Protein AF-A0A5J6Q6V0-F1 (afdb_monomer)

Solvent-accessible surface area (backbone atoms only — not comparable to full-atom values): 18599 Å² total; per-residue (Å²): 134,79,74,76,70,74,80,54,55,76,82,61,46,44,57,41,53,55,49,51,46,31,46,40,46,62,37,46,60,34,97,82,54,63,38,41,46,78,28,15,33,45,53,48,23,51,46,13,12,52,43,11,26,55,52,42,69,77,46,90,60,100,54,100,48,51,60,46,50,24,52,45,31,21,52,43,23,45,37,44,62,66,13,41,61,75,68,47,48,46,45,24,37,65,86,78,62,54,63,70,84,72,87,60,42,53,45,65,73,45,61,53,92,83,56,89,51,66,48,77,46,75,61,84,89,75,74,64,59,71,67,37,20,62,37,11,43,60,50,45,60,73,57,50,49,71,70,57,48,60,52,31,51,92,52,39,70,61,45,51,45,38,29,51,48,78,74,56,93,80,66,52,79,63,35,52,44,40,54,53,16,44,51,50,39,50,55,49,46,46,52,50,49,40,53,54,23,49,74,68,76,36,73,62,61,64,35,58,59,52,52,52,51,54,43,55,33,38,79,66,67,64,42,46,66,69,48,94,88,36,36,38,37,45,27,74,84,70,42,38,31,37,26,45,60,58,46,12,48,35,23,71,74,59,68,36,64,76,94,52,15,77,77,40,47,40,37,68,59,53,51,48,40,26,50,80,66,66,32,44,48,62,39,72,42,97,88,67,50,73,36,68,57,44,50,35,36,35,52,36,77,56,101,88,42,83,44,78,44,78,46,66,26,32,33,39,20,79,76,55,36,55,72,60,44,67,78,64,73,83,59,32,55,68,47,77,61,131

Mean predicted aligned error: 13.91 Å

Structure (mmCIF, N/CA/C/O backbone):
data_AF-A0A5J6Q6V0-F1
#
_entry.id   AF-A0A5J6Q6V0-F1
#
loop_
_atom_site.group_PDB
_atom_site.id
_atom_site.type_symbol
_atom_site.label_atom_id
_atom_site.label_alt_id
_atom_site.label_comp_id
_atom_site.label_asym_id
_atom_site.label_entity_id
_atom_site.label_seq_id
_atom_site.pdbx_PDB_ins_code
_atom_site.Cartn_x
_atom_site.Cartn_y
_atom_site.Cartn_z
_atom_site.occupancy
_atom_site.B_iso_or_equiv
_atom_site.auth_seq_id
_atom_site.auth_comp_id
_atom_site.auth_asym_id
_atom_site.auth_atom_id
_atom_site.pdbx_PDB_model_num
ATOM 1 N N . MET A 1 1 ? -30.823 4.882 20.454 1.00 55.09 1 MET A N 1
ATOM 2 C CA . MET A 1 1 ? -30.144 3.620 20.809 1.00 55.09 1 MET A CA 1
ATOM 3 C C . MET A 1 1 ? -29.643 3.022 19.506 1.00 55.09 1 MET A C 1
ATOM 5 O O . MET A 1 1 ? -30.450 2.884 18.595 1.00 55.09 1 MET A O 1
ATOM 9 N N . TYR A 1 2 ? -28.334 2.820 19.349 1.00 60.12 2 TYR A N 1
ATOM 10 C CA . TYR A 1 2 ? -27.783 2.256 18.109 1.00 60.12 2 TYR A CA 1
ATOM 11 C C . TYR A 1 2 ? -27.959 0.732 18.110 1.00 60.12 2 TYR A C 1
ATOM 13 O O . TYR A 1 2 ? -27.966 0.146 19.195 1.00 60.12 2 TYR A O 1
ATOM 21 N N . PRO A 1 3 ? -28.118 0.081 16.944 1.00 62.69 3 PRO A N 1
ATOM 22 C CA . PRO A 1 3 ? -28.254 -1.369 16.900 1.00 62.69 3 PRO A CA 1
ATOM 23 C C . PRO A 1 3 ? -26.978 -2.006 17.458 1.00 62.69 3 PRO A C 1
ATOM 25 O O . PRO A 1 3 ? -25.886 -1.674 17.003 1.00 62.69 3 PRO A O 1
ATOM 28 N N . GLN A 1 4 ? -27.109 -2.885 18.453 1.00 66.38 4 GLN A N 1
ATOM 29 C CA . GLN A 1 4 ? -25.971 -3.610 19.041 1.00 66.38 4 GLN A CA 1
ATOM 30 C C . GLN A 1 4 ? -25.728 -4.973 18.383 1.00 66.38 4 GLN A C 1
ATOM 32 O O . GLN A 1 4 ? -24.676 -5.577 18.570 1.00 66.38 4 GLN A O 1
ATOM 37 N N . GLN A 1 5 ? -26.686 -5.458 17.592 1.00 79.56 5 GLN A N 1
ATOM 38 C CA . GLN A 1 5 ? -26.537 -6.704 16.856 1.00 79.56 5 GLN A CA 1
ATOM 39 C C . GLN A 1 5 ? -25.619 -6.496 15.649 1.00 79.56 5 GLN A C 1
ATOM 41 O O . GLN A 1 5 ? -25.727 -5.492 14.942 1.00 79.56 5 GLN A O 1
ATOM 46 N N . ALA A 1 6 ? -24.709 -7.446 15.428 1.00 82.06 6 ALA A N 1
ATOM 47 C CA . ALA A 1 6 ? -23.832 -7.431 14.267 1.00 82.06 6 ALA A CA 1
ATOM 48 C C . ALA A 1 6 ? -24.654 -7.460 12.964 1.00 82.06 6 ALA A C 1
ATOM 50 O O . ALA A 1 6 ? -25.700 -8.114 12.928 1.00 82.06 6 ALA A O 1
ATOM 51 N N . PRO A 1 7 ? -24.187 -6.776 11.904 1.00 89.62 7 PRO A N 1
ATOM 52 C CA . PRO A 1 7 ? -24.848 -6.811 10.610 1.00 89.62 7 PRO A CA 1
ATOM 53 C C . PRO A 1 7 ? -24.869 -8.234 10.050 1.00 89.62 7 PRO A C 1
ATOM 55 O O . PRO A 1 7 ? -23.919 -9.001 10.235 1.00 89.62 7 PRO A O 1
ATOM 58 N N . ASP A 1 8 ? -25.942 -8.564 9.338 1.00 93.50 8 ASP A N 1
ATOM 59 C CA . ASP A 1 8 ? -26.080 -9.859 8.684 1.00 93.50 8 ASP A CA 1
ATOM 60 C C . ASP A 1 8 ? -25.034 -10.005 7.570 1.00 93.50 8 ASP A C 1
ATOM 62 O O . ASP A 1 8 ? -24.863 -9.125 6.716 1.00 93.50 8 ASP A O 1
ATOM 66 N N . PHE A 1 9 ? -24.298 -11.116 7.588 1.00 92.38 9 PHE A N 1
ATOM 67 C CA . PHE A 1 9 ? -23.189 -11.306 6.665 1.00 92.38 9 PHE A CA 1
ATOM 68 C C . PHE A 1 9 ? -23.664 -11.411 5.213 1.00 92.38 9 PHE A C 1
ATOM 70 O O . PHE A 1 9 ? -23.118 -10.724 4.351 1.00 92.38 9 PHE A O 1
ATOM 77 N N . ASP A 1 10 ? -24.688 -12.215 4.934 1.00 94.44 10 ASP A N 1
ATOM 78 C CA . ASP A 1 10 ? -25.137 -12.483 3.567 1.00 94.44 10 ASP A CA 1
ATOM 79 C C . ASP A 1 10 ? -25.917 -11.308 2.974 1.00 94.44 10 ASP A C 1
ATOM 81 O O . ASP A 1 10 ? -25.784 -11.004 1.785 1.00 94.44 10 ASP A O 1
ATOM 85 N N . GLN A 1 11 ? -26.701 -10.614 3.798 1.00 93.00 11 GLN A N 1
ATOM 86 C CA . GLN A 1 11 ? -27.545 -9.508 3.359 1.00 93.00 11 GLN A CA 1
ATOM 87 C C . GLN A 1 11 ? -26.808 -8.168 3.323 1.00 93.00 11 GLN A C 1
ATOM 89 O O . GLN A 1 11 ? -27.122 -7.341 2.470 1.00 93.00 11 GLN A O 1
ATOM 94 N N . GLN A 1 12 ? -25.838 -7.929 4.215 1.00 93.00 12 GLN A N 1
ATOM 95 C CA . GLN A 1 12 ? -25.218 -6.604 4.361 1.00 93.00 12 GLN A CA 1
ATOM 96 C C . GLN A 1 12 ? -23.722 -6.581 4.027 1.00 93.00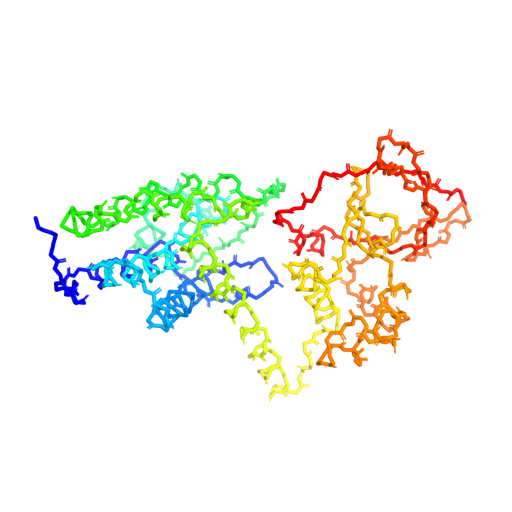 12 GLN A C 1
ATOM 98 O O . GLN A 1 12 ? -23.247 -5.597 3.462 1.00 93.00 12 GLN A O 1
ATOM 103 N N . ILE A 1 13 ? -22.964 -7.644 4.320 1.00 95.00 13 ILE A N 1
ATOM 104 C CA . ILE A 1 13 ? -21.504 -7.666 4.099 1.00 95.00 13 ILE A CA 1
ATOM 105 C C . ILE A 1 13 ? -21.132 -8.270 2.738 1.00 95.00 13 ILE A C 1
ATOM 107 O O . ILE A 1 13 ? -20.318 -7.707 2.004 1.00 95.00 13 ILE A O 1
ATOM 111 N N . MET A 1 14 ? -21.742 -9.387 2.352 1.00 95.88 14 MET A N 1
ATOM 112 C CA . MET A 1 14 ? -21.469 -10.074 1.090 1.00 95.88 14 MET A CA 1
ATOM 113 C C . MET A 1 14 ? -21.707 -9.191 -0.152 1.00 95.88 14 MET A C 1
ATOM 115 O O . MET A 1 14 ? -20.882 -9.241 -1.070 1.00 95.88 14 MET A O 1
ATOM 119 N N . PRO A 1 15 ? -22.747 -8.331 -0.224 1.00 95.81 15 PRO A N 1
ATOM 120 C CA . PRO A 1 15 ? -22.912 -7.410 -1.352 1.00 95.81 15 PRO A CA 1
ATOM 121 C C . PRO A 1 15 ? -21.755 -6.410 -1.496 1.00 95.81 15 PRO A C 1
ATOM 123 O O . PRO A 1 15 ? -21.351 -6.085 -2.616 1.00 95.81 15 PRO A O 1
ATOM 126 N N . ILE A 1 16 ? -21.171 -5.970 -0.376 1.00 95.94 16 ILE A N 1
ATOM 127 C CA . ILE A 1 16 ? -19.998 -5.085 -0.362 1.00 95.94 16 ILE A CA 1
ATOM 128 C C . ILE A 1 16 ? -18.795 -5.825 -0.941 1.00 95.94 16 ILE A C 1
ATOM 130 O O . ILE A 1 16 ? -18.151 -5.314 -1.854 1.00 95.94 16 ILE A O 1
ATOM 134 N N . ILE A 1 17 ? -18.532 -7.054 -0.481 1.00 95.88 17 ILE A N 1
ATOM 135 C CA . ILE A 1 17 ? -17.431 -7.886 -0.992 1.00 95.88 17 ILE A CA 1
ATOM 136 C C . ILE A 1 17 ? -17.585 -8.116 -2.500 1.00 95.88 17 ILE A C 1
ATOM 138 O O . ILE A 1 17 ? -16.640 -7.889 -3.252 1.00 95.88 17 ILE A O 1
ATOM 142 N N . LYS A 1 18 ? -18.783 -8.487 -2.972 1.00 95.56 18 LYS A N 1
ATOM 143 C CA . LYS A 1 18 ? -19.063 -8.657 -4.410 1.00 95.56 18 LYS A CA 1
ATOM 144 C C . LYS A 1 18 ? -18.787 -7.381 -5.203 1.00 95.56 18 LYS A C 1
ATOM 146 O O . LYS A 1 18 ? -18.233 -7.442 -6.298 1.00 95.56 18 LYS A O 1
ATOM 151 N N . THR A 1 19 ? -19.132 -6.223 -4.650 1.00 93.81 19 THR A N 1
ATOM 152 C CA . THR A 1 19 ? -18.860 -4.931 -5.289 1.00 93.81 19 THR A CA 1
ATOM 153 C C . THR A 1 19 ? -17.359 -4.645 -5.345 1.00 93.81 19 THR A C 1
ATOM 155 O O . THR A 1 19 ? -16.843 -4.292 -6.402 1.00 93.81 19 THR A O 1
ATOM 158 N N . VAL A 1 20 ? -16.621 -4.898 -4.261 1.00 93.81 20 VAL A N 1
ATOM 159 C CA . VAL A 1 20 ? -15.153 -4.781 -4.226 1.00 93.81 20 VAL A CA 1
ATOM 160 C C . VAL A 1 20 ? -14.495 -5.678 -5.277 1.00 93.81 20 VAL A C 1
ATOM 162 O O . VAL A 1 20 ? -13.651 -5.202 -6.038 1.00 93.81 20 VAL A O 1
ATOM 165 N N . VAL A 1 21 ? -14.935 -6.935 -5.401 1.00 94.81 21 VAL A N 1
ATOM 166 C CA . VAL A 1 21 ? -14.469 -7.868 -6.443 1.00 94.81 21 VAL A CA 1
ATOM 167 C C . VAL A 1 21 ? -14.704 -7.297 -7.841 1.00 94.81 21 VAL A C 1
ATOM 169 O O . VAL A 1 21 ? -13.810 -7.358 -8.683 1.00 94.81 21 VAL A O 1
ATOM 172 N N . ARG A 1 22 ? -15.867 -6.683 -8.092 1.00 93.88 22 ARG A N 1
ATOM 173 C CA . ARG A 1 22 ? -16.187 -6.084 -9.397 1.00 93.88 22 ARG A CA 1
ATOM 174 C C . ARG A 1 22 ? -15.264 -4.924 -9.772 1.00 93.88 22 ARG A C 1
ATOM 176 O O . ARG A 1 22 ? -14.976 -4.744 -10.958 1.00 93.88 22 ARG A O 1
ATOM 183 N N . HIS A 1 23 ? -14.809 -4.152 -8.785 1.00 92.38 23 HIS A N 1
ATOM 184 C CA . HIS A 1 23 ? -13.881 -3.033 -8.973 1.00 92.38 23 HIS A CA 1
ATOM 185 C C . HIS A 1 23 ? -12.420 -3.482 -9.104 1.00 92.38 23 HIS A C 1
ATOM 187 O O . HIS A 1 23 ? -11.700 -2.975 -9.962 1.00 92.38 23 HIS A O 1
ATOM 193 N N . MET A 1 24 ? -11.974 -4.406 -8.247 1.00 91.62 24 MET A N 1
ATOM 194 C CA . MET A 1 24 ? -10.573 -4.834 -8.168 1.00 91.62 24 MET A CA 1
ATOM 195 C C . MET A 1 24 ? -10.228 -5.932 -9.180 1.00 91.62 24 MET A C 1
ATOM 197 O O . MET A 1 24 ? -9.094 -5.978 -9.648 1.00 91.62 24 MET A O 1
ATOM 201 N N . HIS A 1 25 ? -11.188 -6.786 -9.547 1.00 91.50 25 HIS A N 1
ATOM 202 C CA . HIS A 1 25 ? -11.025 -7.882 -10.504 1.00 91.50 25 HIS A CA 1
ATOM 203 C C . HIS A 1 25 ? -9.726 -8.687 -10.253 1.00 91.50 25 HIS A C 1
ATOM 205 O O . HIS A 1 25 ? -9.374 -8.980 -9.110 1.00 91.50 25 HIS A O 1
ATOM 211 N N . LEU A 1 26 ? -8.987 -9.032 -11.309 1.00 89.12 26 LEU A N 1
ATOM 212 C CA . LEU A 1 26 ? -7.688 -9.707 -11.244 1.00 89.12 26 LEU A CA 1
ATOM 213 C C . LEU A 1 26 ? -6.509 -8.722 -11.127 1.00 89.12 26 LEU A C 1
ATOM 215 O O . LEU A 1 26 ? -5.380 -9.089 -11.451 1.00 89.12 26 LEU A O 1
ATOM 219 N N . LEU A 1 27 ? -6.734 -7.468 -10.718 1.00 87.19 27 LEU A N 1
ATOM 220 C CA . LEU A 1 27 ? -5.676 -6.459 -10.698 1.00 87.19 27 LEU A CA 1
ATOM 221 C C . LEU A 1 27 ? -4.617 -6.742 -9.614 1.00 87.19 27 LEU A C 1
ATOM 223 O O . LEU A 1 27 ? -4.956 -7.169 -8.505 1.00 87.19 27 LEU A O 1
ATOM 227 N N . PRO A 1 28 ? -3.338 -6.454 -9.905 1.00 80.19 28 PRO A N 1
ATOM 228 C CA . PRO A 1 28 ? -2.282 -6.436 -8.901 1.00 80.19 28 PRO A CA 1
ATOM 229 C C . PRO A 1 28 ? -2.423 -5.222 -7.972 1.00 80.19 28 PRO A C 1
ATOM 231 O O . PRO A 1 28 ? -2.855 -4.145 -8.394 1.00 80.19 28 PRO A O 1
ATOM 234 N N . ALA A 1 29 ? -2.014 -5.369 -6.713 1.00 70.38 29 ALA A N 1
ATOM 235 C CA . ALA A 1 29 ? -1.960 -4.262 -5.759 1.00 70.38 29 ALA A CA 1
ATOM 236 C C . ALA A 1 29 ? -0.786 -3.319 -6.054 1.00 70.38 29 ALA A C 1
ATOM 238 O O . ALA A 1 29 ? -0.904 -2.100 -5.915 1.00 70.38 29 ALA A O 1
ATOM 239 N N . THR A 1 30 ? 0.348 -3.878 -6.493 1.00 63.75 30 THR A N 1
ATOM 240 C CA . THR A 1 30 ? 1.597 -3.142 -6.727 1.00 63.75 30 THR A CA 1
ATOM 241 C C . THR A 1 30 ? 2.250 -3.510 -8.064 1.00 63.75 30 THR A C 1
ATOM 243 O O . THR A 1 30 ? 1.950 -4.536 -8.663 1.00 63.75 30 THR A O 1
ATOM 246 N N . GLU A 1 31 ? 3.144 -2.645 -8.556 1.00 50.94 31 GLU A N 1
ATOM 247 C CA . GLU A 1 31 ? 3.777 -2.778 -9.883 1.00 50.94 31 GLU A CA 1
ATOM 248 C C . GLU A 1 31 ? 4.737 -3.954 -10.009 1.00 50.94 31 GLU A C 1
ATOM 250 O O . GLU A 1 31 ? 4.907 -4.510 -11.089 1.00 50.94 31 GLU A O 1
ATOM 255 N N . SER A 1 32 ? 5.405 -4.292 -8.914 1.00 46.44 32 SER A N 1
ATOM 256 C CA . SER A 1 32 ? 6.520 -5.239 -8.915 1.00 46.44 32 SER A CA 1
ATOM 257 C C . SER A 1 32 ? 6.871 -5.742 -7.511 1.00 46.44 32 SER A C 1
ATOM 259 O O . SER A 1 32 ? 7.984 -6.217 -7.293 1.00 46.44 32 SER A O 1
ATOM 261 N N . HIS A 1 33 ? 5.958 -5.586 -6.546 1.00 53.31 33 HIS A N 1
ATOM 262 C CA . HIS A 1 33 ? 6.200 -5.880 -5.132 1.00 53.31 33 HIS A CA 1
ATOM 263 C C . HIS A 1 33 ? 5.204 -6.920 -4.598 1.00 53.31 33 HIS A C 1
ATOM 265 O O . HIS A 1 33 ? 4.722 -7.771 -5.341 1.00 53.31 33 HIS A O 1
ATOM 271 N N . HIS A 1 34 ? 4.934 -6.889 -3.291 1.00 47.88 34 HIS A N 1
ATOM 272 C CA . HIS A 1 34 ? 3.919 -7.717 -2.654 1.00 47.88 34 HIS A CA 1
ATOM 273 C C . HIS A 1 34 ? 2.573 -7.511 -3.347 1.00 47.88 34 HIS A C 1
ATOM 275 O O . HIS A 1 34 ? 2.217 -6.386 -3.716 1.00 47.88 34 HIS A O 1
ATOM 281 N N . HIS A 1 35 ? 1.840 -8.600 -3.548 1.00 52.59 35 HIS A N 1
ATOM 282 C CA . HIS A 1 35 ? 0.573 -8.567 -4.262 1.00 52.59 35 HIS A CA 1
ATOM 283 C C . HIS A 1 35 ? 0.666 -8.072 -5.720 1.00 52.59 35 HIS A C 1
ATOM 285 O O . HIS A 1 35 ? -0.281 -7.479 -6.238 1.00 52.59 35 HIS A O 1
ATOM 291 N N . ALA A 1 36 ? 1.803 -8.278 -6.394 1.00 57.28 36 ALA A N 1
ATOM 292 C CA . ALA A 1 36 ? 1.954 -7.997 -7.828 1.00 57.28 36 ALA A CA 1
ATOM 293 C C . ALA A 1 36 ? 1.377 -9.108 -8.727 1.00 57.28 36 ALA A C 1
ATOM 295 O O . ALA A 1 36 ? 1.334 -8.961 -9.949 1.00 57.28 36 ALA A O 1
ATOM 296 N N . GLU A 1 37 ? 0.935 -10.220 -8.139 1.00 65.31 37 GLU A N 1
ATOM 297 C CA . GLU A 1 37 ? 0.237 -11.300 -8.824 1.00 65.31 37 GLU A CA 1
ATOM 298 C C . GLU A 1 37 ? -1.183 -10.913 -9.275 1.00 65.31 37 GLU A C 1
ATOM 300 O O . GLU A 1 37 ? -1.776 -9.926 -8.827 1.00 65.31 37 GLU A O 1
ATOM 305 N N . CYS A 1 38 ? -1.756 -11.731 -10.165 1.00 75.88 38 CYS A N 1
ATOM 306 C CA . CYS A 1 38 ? -3.180 -11.651 -10.492 1.00 75.88 38 CYS A CA 1
ATOM 307 C C . CYS A 1 38 ? -4.013 -11.767 -9.210 1.00 75.88 38 CYS A C 1
ATOM 309 O O . CYS A 1 38 ? -3.726 -12.608 -8.364 1.00 75.88 38 CYS A O 1
ATOM 311 N N . MET A 1 39 ? -5.052 -10.938 -9.083 1.00 83.50 39 MET A N 1
ATOM 312 C CA . MET A 1 39 ? -5.882 -10.813 -7.870 1.00 83.50 39 MET A CA 1
ATOM 313 C C . MET A 1 39 ? -5.139 -10.309 -6.626 1.00 83.50 39 MET A C 1
ATOM 315 O O . MET A 1 39 ? -5.713 -10.329 -5.535 1.00 83.50 39 MET A O 1
ATOM 319 N N . GLY A 1 40 ? -3.898 -9.832 -6.750 1.00 82.44 40 GLY A N 1
ATOM 320 C CA . GLY A 1 40 ? -3.123 -9.362 -5.607 1.00 82.44 40 GLY A CA 1
ATOM 321 C C . GLY A 1 40 ? -3.831 -8.245 -4.834 1.00 82.44 40 GLY A C 1
ATOM 322 O O . GLY A 1 40 ? -3.863 -8.281 -3.607 1.00 82.44 40 GLY A O 1
ATOM 323 N N . LEU A 1 41 ? -4.484 -7.300 -5.523 1.00 87.00 41 LEU A N 1
ATOM 324 C CA . LEU A 1 41 ? -5.218 -6.204 -4.875 1.00 87.00 41 LEU A CA 1
ATOM 325 C C . LEU A 1 41 ? -6.396 -6.706 -4.031 1.00 87.00 41 LEU A C 1
ATOM 327 O O . LEU A 1 41 ? -6.564 -6.285 -2.887 1.00 87.00 41 LEU A O 1
ATOM 331 N N . LEU A 1 42 ? -7.182 -7.634 -4.580 1.00 90.69 42 LEU A N 1
ATOM 332 C CA . LEU A 1 42 ? -8.310 -8.240 -3.875 1.00 90.69 42 LEU A CA 1
ATOM 333 C C . LEU A 1 42 ? -7.834 -9.087 -2.687 1.00 90.69 42 LEU A C 1
ATOM 335 O O . LEU A 1 42 ? -8.395 -8.996 -1.598 1.00 90.69 42 LEU A O 1
ATOM 339 N N . THR A 1 43 ? -6.783 -9.882 -2.892 1.00 88.12 43 THR A N 1
ATOM 340 C CA . THR A 1 43 ? -6.186 -10.731 -1.851 1.00 88.12 43 THR A CA 1
ATOM 341 C C . THR A 1 43 ? -5.682 -9.885 -0.689 1.00 88.12 43 THR A C 1
ATOM 343 O O . THR A 1 43 ? -5.983 -10.184 0.465 1.00 88.12 43 THR A O 1
ATOM 346 N N . HIS A 1 44 ? -4.975 -8.796 -0.995 1.00 87.69 44 HIS A N 1
ATOM 347 C CA . HIS A 1 44 ? -4.501 -7.845 -0.001 1.00 87.69 44 HIS A CA 1
ATOM 348 C C . HIS A 1 44 ? -5.657 -7.240 0.799 1.00 87.69 44 HIS A C 1
ATOM 350 O O . HIS A 1 44 ? -5.685 -7.340 2.020 1.00 87.69 44 HIS A O 1
ATOM 356 N N . SER A 1 45 ? -6.646 -6.670 0.108 1.00 92.00 45 SER A N 1
ATOM 357 C CA . SER A 1 45 ? -7.819 -6.034 0.717 1.00 92.00 45 SER A CA 1
ATOM 358 C C . SER A 1 45 ? -8.569 -6.977 1.675 1.00 92.00 45 SER A C 1
ATOM 360 O O . SER A 1 45 ? -8.887 -6.598 2.806 1.00 92.00 45 SER A O 1
ATOM 362 N N . LEU A 1 46 ? -8.784 -8.237 1.278 1.00 95.06 46 LEU A N 1
ATOM 363 C CA . LEU A 1 46 ? -9.427 -9.246 2.125 1.00 95.06 46 LEU A CA 1
ATOM 364 C C . LEU A 1 46 ? -8.573 -9.628 3.343 1.00 95.06 46 LEU A C 1
ATOM 366 O O . LEU A 1 46 ? -9.099 -9.739 4.453 1.00 95.06 46 LEU A O 1
ATOM 370 N N . ASP A 1 47 ? -7.263 -9.806 3.165 1.00 90.56 47 ASP A N 1
ATOM 371 C CA . ASP A 1 47 ? -6.353 -10.152 4.262 1.00 90.56 47 ASP A CA 1
ATOM 372 C C . ASP A 1 47 ? -6.218 -8.996 5.269 1.00 90.56 47 ASP A C 1
ATOM 374 O O . ASP A 1 47 ? -6.258 -9.212 6.484 1.00 90.56 47 ASP A O 1
ATOM 378 N N . VAL A 1 48 ? -6.158 -7.747 4.796 1.00 88.12 48 VAL A N 1
ATOM 379 C CA . VAL A 1 48 ? -6.184 -6.558 5.660 1.00 88.12 48 VAL A CA 1
ATOM 380 C C . VAL A 1 48 ? -7.511 -6.460 6.413 1.00 88.12 48 VAL A C 1
ATOM 382 O O . VAL A 1 48 ? -7.489 -6.236 7.625 1.00 88.12 48 VAL A O 1
ATOM 385 N N . ALA A 1 49 ? -8.653 -6.688 5.754 1.00 95.50 49 ALA A N 1
ATOM 386 C CA . ALA A 1 49 ? -9.966 -6.712 6.402 1.00 95.50 49 ALA A CA 1
ATOM 387 C C . ALA A 1 49 ? -10.035 -7.755 7.530 1.00 95.50 49 ALA A C 1
ATOM 389 O O . ALA A 1 49 ? -10.432 -7.435 8.655 1.00 95.50 49 ALA A O 1
ATOM 390 N N . TYR A 1 50 ? -9.586 -8.983 7.258 1.00 95.94 50 TYR A N 1
ATOM 391 C CA . TYR A 1 50 ? -9.528 -10.063 8.242 1.00 95.94 50 TYR A CA 1
ATOM 392 C C . TYR A 1 50 ? -8.632 -9.695 9.431 1.00 95.94 50 TYR A C 1
ATOM 394 O O . TYR A 1 50 ? -9.046 -9.750 10.591 1.00 95.94 50 TYR A O 1
ATOM 402 N N . ARG A 1 51 ? -7.404 -9.247 9.161 1.00 90.31 51 ARG A N 1
ATOM 403 C CA . ARG A 1 51 ? -6.429 -8.881 10.198 1.00 90.31 51 ARG A CA 1
ATOM 404 C C . ARG A 1 51 ? -6.865 -7.678 11.026 1.00 90.31 51 ARG A C 1
ATOM 406 O O . ARG A 1 51 ? -6.526 -7.623 12.212 1.00 90.31 51 ARG A O 1
ATOM 413 N N . ALA A 1 52 ? -7.573 -6.724 10.426 1.00 92.75 52 ALA A N 1
ATOM 414 C CA . ALA A 1 52 ? -8.143 -5.574 11.117 1.00 92.75 52 ALA A CA 1
ATOM 415 C C . ALA A 1 52 ? -9.290 -6.000 12.043 1.00 92.75 52 ALA A C 1
ATOM 417 O O . ALA A 1 52 ? -9.319 -5.572 13.197 1.00 92.75 52 ALA A O 1
ATOM 418 N N . LEU A 1 53 ? -10.168 -6.901 11.585 1.00 95.38 53 LEU A N 1
ATOM 419 C CA . LEU A 1 53 ? -11.239 -7.476 12.401 1.00 95.38 53 LEU A CA 1
ATOM 420 C C . LEU A 1 53 ? -10.687 -8.211 13.628 1.00 95.38 53 LEU A C 1
ATOM 422 O O . LEU A 1 53 ? -11.115 -7.940 14.749 1.00 95.38 53 LEU A O 1
ATOM 426 N N . ILE A 1 54 ? -9.714 -9.109 13.436 1.00 93.19 54 ILE A N 1
ATOM 427 C CA . ILE A 1 54 ? -9.101 -9.863 14.541 1.00 93.19 54 ILE A CA 1
ATOM 428 C C . ILE A 1 54 ? -8.480 -8.913 15.568 1.00 93.19 54 ILE A C 1
ATOM 430 O O . ILE A 1 54 ? -8.716 -9.054 16.765 1.00 93.19 54 ILE A O 1
ATOM 434 N N . ARG A 1 55 ? -7.753 -7.888 15.112 1.00 91.25 55 ARG A N 1
ATOM 435 C CA . ARG A 1 55 ? -7.168 -6.875 16.001 1.00 91.25 55 ARG A CA 1
ATOM 436 C C . ARG A 1 55 ? -8.218 -6.087 16.771 1.00 91.25 55 ARG A C 1
ATOM 438 O O . ARG A 1 55 ? -8.029 -5.835 17.959 1.00 91.25 55 ARG A O 1
ATOM 445 N N . ALA A 1 56 ? -9.306 -5.701 16.111 1.00 91.69 56 ALA A N 1
ATOM 446 C CA . ALA A 1 56 ? -10.401 -4.991 16.756 1.00 91.69 56 ALA A CA 1
ATOM 447 C C . ALA A 1 56 ? -11.101 -5.854 17.817 1.00 91.69 56 ALA A C 1
ATOM 449 O O . ALA A 1 56 ? -11.461 -5.318 18.858 1.00 91.69 56 ALA A O 1
ATOM 450 N N . LYS A 1 57 ? -11.222 -7.172 17.599 1.00 89.44 57 LYS A N 1
ATOM 451 C CA . LYS A 1 57 ? -11.748 -8.130 18.591 1.00 89.44 57 LYS A CA 1
ATOM 452 C C . LYS A 1 57 ? -10.842 -8.307 19.807 1.00 89.44 57 LYS A C 1
ATOM 454 O O . LYS A 1 57 ? -11.323 -8.505 20.910 1.00 89.44 57 LYS A O 1
ATOM 459 N N . THR A 1 58 ? -9.525 -8.245 19.621 1.00 85.31 58 THR A N 1
ATOM 460 C CA . THR A 1 58 ? -8.559 -8.379 20.729 1.00 85.31 58 THR A CA 1
ATOM 461 C C . THR A 1 58 ? -8.370 -7.098 21.538 1.00 85.31 58 THR A C 1
ATOM 463 O O . THR A 1 58 ? -7.554 -7.061 22.457 1.00 85.31 58 THR A O 1
ATOM 466 N N . LYS A 1 59 ? -9.062 -6.019 21.167 1.00 82.81 59 LYS A N 1
ATOM 467 C CA . LYS A 1 59 ? -8.898 -4.708 21.775 1.00 82.81 59 LYS A CA 1
ATOM 468 C C . LYS A 1 59 ? -10.068 -4.409 22.694 1.00 82.81 59 LYS A C 1
ATOM 470 O O . LYS A 1 59 ? -11.214 -4.555 22.295 1.00 82.81 59 LYS A O 1
ATOM 475 N N . THR A 1 60 ? -9.764 -3.905 23.882 1.00 78.69 60 THR A N 1
ATOM 476 C CA . THR A 1 60 ? -10.780 -3.344 24.769 1.00 78.69 60 THR A CA 1
ATOM 477 C C . THR A 1 60 ? -11.231 -1.995 24.215 1.00 78.69 60 THR A C 1
ATOM 479 O O . THR A 1 60 ? -10.408 -1.096 23.997 1.00 78.69 60 THR A O 1
ATOM 482 N N . TRP A 1 61 ? -12.526 -1.868 23.948 1.00 81.50 61 TRP A N 1
ATOM 483 C CA . TRP A 1 61 ? -13.156 -0.604 23.589 1.00 81.50 61 TRP A CA 1
ATOM 484 C C . TRP A 1 61 ? -13.771 -0.006 24.851 1.00 81.50 61 TRP A C 1
ATOM 486 O O . TRP A 1 61 ? -14.421 -0.707 25.618 1.00 81.50 61 TRP A O 1
ATOM 496 N N . ASP A 1 62 ? -13.519 1.279 25.093 1.00 70.31 62 ASP A N 1
ATOM 497 C CA . ASP A 1 62 ? -13.953 1.975 26.315 1.00 70.31 62 ASP A CA 1
ATOM 498 C C . ASP A 1 62 ? -15.440 2.401 26.244 1.00 70.31 62 ASP A C 1
ATOM 500 O O . ASP A 1 62 ? -15.888 3.246 27.016 1.00 70.31 62 ASP A O 1
ATOM 504 N N . ASP A 1 63 ? -16.188 1.872 25.272 1.00 79.12 63 ASP A N 1
ATOM 505 C CA . ASP A 1 63 ? -17.570 2.215 24.953 1.00 79.12 63 ASP A CA 1
ATOM 506 C C . ASP A 1 63 ? -18.400 0.961 24.614 1.00 79.12 63 ASP A C 1
ATOM 508 O O . ASP A 1 63 ? -17.872 -0.096 24.274 1.00 79.12 63 ASP A O 1
ATOM 512 N N . GLU A 1 64 ? -19.731 1.076 24.671 1.00 83.19 64 GLU A N 1
ATOM 513 C CA . GLU A 1 64 ? -20.671 0.011 24.270 1.00 83.19 64 GLU A CA 1
ATOM 514 C C . GLU A 1 64 ? -20.770 -0.156 22.734 1.00 83.19 64 GLU A C 1
ATOM 516 O O . GLU A 1 64 ? -21.782 -0.629 22.214 1.00 83.19 64 GLU A O 1
ATOM 521 N N . LEU A 1 65 ? -19.749 0.280 21.983 1.00 88.88 65 LEU A N 1
ATOM 522 C CA . LEU A 1 65 ? -19.728 0.297 20.516 1.00 88.88 65 LEU A CA 1
ATOM 523 C C . LEU A 1 65 ? -18.768 -0.745 19.930 1.00 88.88 65 LEU A C 1
ATOM 525 O O . LEU A 1 65 ? -18.345 -0.635 18.777 1.00 88.88 65 LEU A O 1
ATOM 529 N N . GLU A 1 66 ? -18.397 -1.756 20.716 1.00 89.38 66 GLU A N 1
ATOM 530 C CA . GLU A 1 66 ? -17.426 -2.783 20.334 1.00 89.38 66 GLU A CA 1
ATOM 531 C C . GLU A 1 66 ? -17.746 -3.418 18.968 1.00 89.38 66 GLU A C 1
ATOM 533 O O . GLU A 1 66 ? -16.869 -3.520 18.106 1.00 89.38 66 GLU A O 1
ATOM 538 N N . VAL A 1 67 ? -19.008 -3.783 18.722 1.00 90.88 67 VAL A N 1
ATOM 539 C CA . VAL A 1 67 ? -19.424 -4.409 17.455 1.00 90.88 67 VAL A CA 1
ATOM 540 C C . VAL A 1 67 ? -19.270 -3.432 16.284 1.00 90.88 67 VAL A C 1
ATOM 542 O O . VAL A 1 67 ? -18.764 -3.802 15.223 1.00 90.88 67 VAL A O 1
ATOM 545 N N . GLN A 1 68 ? -19.634 -2.161 16.469 1.00 92.94 68 GLN A N 1
ATOM 546 C CA . GLN A 1 68 ? -19.475 -1.112 15.462 1.00 92.94 68 GLN A CA 1
ATOM 547 C C . GLN A 1 68 ? -17.997 -0.877 15.149 1.00 92.94 68 GLN A C 1
ATOM 549 O O . GLN A 1 68 ? -17.638 -0.745 13.980 1.00 92.94 68 GLN A O 1
ATOM 554 N N . TRP A 1 69 ? -17.124 -0.877 16.160 1.00 93.69 69 TRP A N 1
ATOM 555 C CA . TRP A 1 69 ? -15.680 -0.751 15.971 1.00 93.69 69 TRP A CA 1
ATOM 556 C C . TRP A 1 69 ? -15.080 -1.928 15.200 1.00 93.69 69 TRP A C 1
ATOM 558 O O . TRP A 1 69 ? -14.256 -1.719 14.307 1.00 93.69 69 TRP A O 1
ATOM 568 N N . GLN A 1 70 ? -15.509 -3.155 15.501 1.00 94.12 70 GLN A N 1
ATOM 569 C CA . GLN A 1 70 ? -15.071 -4.363 14.799 1.00 94.12 70 GLN A CA 1
ATOM 570 C C . GLN A 1 70 ? -15.477 -4.343 13.320 1.00 94.12 70 GLN A C 1
ATOM 572 O O . GLN A 1 70 ? -14.638 -4.565 12.442 1.00 94.12 70 GLN A O 1
ATOM 577 N N . VAL A 1 71 ? -16.739 -4.013 13.031 1.00 94.81 71 VAL A N 1
ATOM 578 C CA . VAL A 1 71 ? -17.248 -3.901 11.655 1.00 94.81 71 VAL A CA 1
ATOM 579 C C . VAL A 1 71 ? -16.575 -2.741 10.920 1.00 94.81 71 VAL A C 1
ATOM 581 O O . VAL A 1 71 ? -16.154 -2.908 9.776 1.00 94.81 71 VAL A O 1
ATOM 584 N N . ALA A 1 72 ? -16.398 -1.587 11.572 1.00 94.38 72 ALA A N 1
ATOM 585 C CA . ALA A 1 72 ? -15.687 -0.448 10.997 1.00 94.38 72 ALA A CA 1
ATOM 586 C C . ALA A 1 72 ? -14.241 -0.805 10.631 1.00 94.38 72 ALA A C 1
ATOM 588 O O . ALA A 1 72 ? -13.775 -0.419 9.563 1.00 94.38 72 ALA A O 1
ATOM 589 N N . ALA A 1 73 ? -13.532 -1.554 11.483 1.00 94.38 73 ALA A N 1
ATOM 590 C CA . ALA A 1 73 ? -12.160 -1.985 11.218 1.00 94.38 73 ALA A CA 1
ATOM 591 C C . ALA A 1 73 ? -12.083 -2.933 10.019 1.00 94.38 73 ALA A C 1
ATOM 593 O O . ALA A 1 73 ? -11.245 -2.739 9.139 1.00 94.38 73 ALA A O 1
ATOM 594 N N . MET A 1 74 ? -12.988 -3.912 9.959 1.00 96.25 74 MET A N 1
ATOM 595 C CA . MET A 1 74 ? -13.086 -4.844 8.838 1.00 96.25 74 MET A CA 1
ATOM 596 C C . MET A 1 74 ? -13.359 -4.111 7.519 1.00 96.25 74 MET A C 1
ATOM 598 O O . MET A 1 74 ? -12.623 -4.289 6.551 1.00 96.25 74 MET A O 1
ATOM 602 N N . LEU A 1 75 ? -14.383 -3.251 7.482 1.00 95.50 75 LEU A N 1
ATOM 603 C CA . LEU A 1 75 ? -14.748 -2.500 6.277 1.00 95.50 75 LEU A CA 1
ATOM 604 C C . LEU A 1 75 ? -13.670 -1.491 5.877 1.00 95.50 75 LEU A C 1
ATOM 606 O O . LEU A 1 75 ? -13.451 -1.283 4.688 1.00 95.50 75 LEU A O 1
ATOM 610 N N . ALA A 1 76 ? -12.973 -0.886 6.844 1.00 91.81 76 ALA A N 1
ATOM 611 C CA . ALA A 1 76 ? -11.875 0.030 6.558 1.00 91.81 76 ALA A CA 1
ATOM 612 C C . ALA A 1 76 ? -10.688 -0.705 5.923 1.00 91.81 76 ALA A C 1
ATOM 614 O O . ALA A 1 76 ? -10.072 -0.170 5.008 1.00 91.81 76 ALA A O 1
ATOM 615 N N . GLY A 1 77 ? -10.401 -1.932 6.372 1.00 91.12 77 GLY A N 1
ATOM 616 C CA . GLY A 1 77 ? -9.404 -2.802 5.748 1.00 91.12 77 GLY A CA 1
ATOM 617 C C . GLY A 1 77 ? -9.793 -3.256 4.346 1.00 91.12 77 GLY A C 1
ATOM 618 O O . GLY A 1 77 ? -8.963 -3.250 3.447 1.00 91.12 77 GLY A O 1
ATOM 619 N N . LEU A 1 78 ? -11.069 -3.577 4.138 1.00 94.56 78 LEU A N 1
ATOM 620 C CA . LEU A 1 78 ? -11.571 -3.990 2.831 1.00 94.56 78 LEU A CA 1
ATOM 621 C C . LEU A 1 78 ? -11.533 -2.833 1.814 1.00 94.56 78 LEU A C 1
ATOM 623 O O . LEU A 1 78 ? -11.173 -3.012 0.653 1.00 94.56 78 LEU A O 1
ATOM 627 N N . LEU A 1 79 ? -11.907 -1.627 2.238 1.00 92.12 79 LEU A N 1
ATOM 628 C CA . LEU A 1 79 ? -12.126 -0.490 1.341 1.00 92.12 79 LEU A CA 1
ATOM 629 C C . LEU A 1 79 ? -10.944 0.487 1.276 1.00 92.12 79 LEU A C 1
ATOM 631 O O . LEU A 1 79 ? -11.036 1.475 0.549 1.00 92.12 79 LEU A O 1
ATOM 635 N N . SER A 1 80 ? -9.837 0.237 1.985 1.00 85.81 80 SER A N 1
ATOM 636 C CA . SER A 1 80 ? -8.673 1.140 2.001 1.00 85.81 80 SER A CA 1
ATOM 637 C C . SER A 1 80 ? -8.141 1.427 0.599 1.00 85.81 80 SER A C 1
ATOM 639 O O . SER A 1 80 ? -7.904 2.582 0.243 1.00 85.81 80 SER A O 1
ATOM 641 N N . ASP A 1 81 ? -8.046 0.379 -0.218 1.00 85.25 81 ASP A N 1
ATOM 642 C CA . ASP A 1 81 ? -7.398 0.405 -1.529 1.00 85.25 81 ASP A CA 1
ATOM 643 C C . ASP A 1 81 ? -8.383 0.346 -2.705 1.00 85.25 81 ASP A C 1
ATOM 645 O O . ASP A 1 81 ? -7.981 0.173 -3.856 1.00 85.25 81 ASP A O 1
ATOM 649 N N . ILE A 1 82 ? -9.683 0.550 -2.459 1.00 88.50 82 ILE A N 1
ATOM 650 C CA . ILE A 1 82 ? -10.711 0.526 -3.517 1.00 88.50 82 ILE A CA 1
ATOM 651 C C . ILE A 1 82 ? -10.498 1.620 -4.579 1.00 88.50 82 ILE A C 1
ATOM 653 O O . ILE A 1 82 ? -10.930 1.473 -5.721 1.00 88.50 82 ILE A O 1
ATOM 657 N N . GLY A 1 83 ? -9.779 2.697 -4.238 1.00 85.19 83 GLY A N 1
ATOM 658 C CA . GLY A 1 83 ? -9.368 3.747 -5.173 1.00 85.19 83 GLY A CA 1
ATOM 659 C C . GLY A 1 83 ? -8.174 3.385 -6.073 1.00 85.19 83 GLY A C 1
ATOM 660 O O . GLY A 1 83 ? -7.920 4.087 -7.055 1.00 85.19 83 GLY A O 1
ATOM 661 N N . VAL A 1 84 ? -7.437 2.300 -5.792 1.00 81.75 84 VAL A N 1
ATOM 662 C CA . VAL A 1 84 ? -6.237 1.900 -6.557 1.00 81.75 84 VAL A CA 1
ATOM 663 C C . VAL A 1 84 ? -6.522 1.721 -8.054 1.00 81.75 84 VAL A C 1
ATOM 665 O O . VAL A 1 84 ? -5.806 2.345 -8.844 1.00 81.75 84 VAL A O 1
ATOM 668 N N . PRO A 1 85 ? -7.554 0.969 -8.495 1.00 87.06 85 PRO A N 1
ATOM 669 C CA . PRO A 1 85 ? -7.821 0.763 -9.922 1.00 87.06 85 PRO A CA 1
ATOM 670 C C . PRO A 1 85 ? -8.026 2.074 -10.690 1.00 87.06 85 PRO A C 1
ATOM 672 O O . PRO A 1 8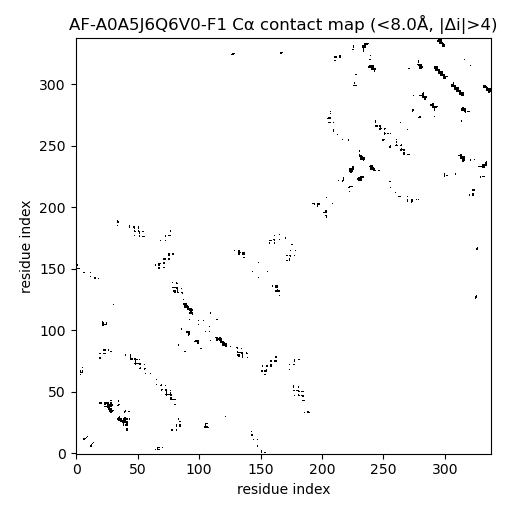5 ? -7.665 2.194 -11.861 1.00 87.06 85 PRO A O 1
ATOM 675 N N . TYR A 1 86 ? -8.565 3.082 -10.004 1.00 85.38 86 TYR A N 1
ATOM 676 C CA . TYR A 1 86 ? -8.965 4.353 -10.586 1.00 85.38 86 TYR A CA 1
ATOM 677 C C . TYR A 1 86 ? -7.808 5.336 -10.743 1.00 85.38 86 TYR A C 1
ATOM 679 O O . TYR A 1 86 ? -7.736 6.072 -11.733 1.00 85.38 86 TYR A O 1
ATOM 687 N N . GLU A 1 87 ? -6.861 5.332 -9.812 1.00 78.81 87 GLU A N 1
ATOM 688 C CA . GLU A 1 87 ? -5.760 6.293 -9.830 1.00 78.81 87 GLU A CA 1
ATOM 689 C C . GLU A 1 87 ? -4.468 5.733 -10.401 1.00 78.81 87 GLU A C 1
ATOM 691 O O . GLU A 1 87 ? -3.734 6.459 -11.071 1.00 78.81 87 GLU A O 1
ATOM 696 N N . ASN A 1 88 ? -4.205 4.444 -10.217 1.00 74.81 88 ASN A N 1
ATOM 697 C CA . ASN A 1 88 ? -2.875 3.892 -10.449 1.00 74.81 88 ASN A CA 1
ATOM 698 C C . ASN A 1 88 ? -2.693 3.257 -11.819 1.00 74.81 88 ASN A C 1
ATOM 700 O O . ASN A 1 88 ? -1.570 3.186 -12.321 1.00 74.81 88 ASN A O 1
ATOM 704 N N . LEU A 1 89 ? -3.782 2.794 -12.419 1.00 80.94 89 LEU A N 1
ATOM 705 C CA . LEU A 1 89 ? -3.715 1.881 -13.545 1.00 80.94 89 LEU A CA 1
ATOM 706 C C . LEU A 1 89 ? -4.368 2.483 -14.782 1.00 80.94 89 LEU A C 1
ATOM 708 O O . LEU A 1 89 ? -5.399 3.160 -14.728 1.00 80.94 89 LEU A O 1
ATOM 712 N N . TRP A 1 90 ? -3.747 2.228 -15.923 1.00 83.69 90 TRP A N 1
ATOM 713 C CA . TRP A 1 90 ? -4.427 2.245 -17.204 1.00 83.69 90 TRP A CA 1
ATOM 714 C C . TRP A 1 90 ? -4.711 0.803 -17.582 1.00 83.69 90 TRP A C 1
ATOM 716 O O . TRP A 1 90 ? -3.796 -0.014 -17.612 1.00 83.69 90 TRP A O 1
ATOM 726 N N . VAL A 1 91 ? -5.980 0.511 -17.844 1.00 87.44 91 VAL A N 1
ATOM 727 C CA . VAL A 1 91 ? -6.433 -0.801 -18.299 1.00 87.44 91 VAL A CA 1
ATOM 728 C C . VAL A 1 91 ? -6.951 -0.642 -19.718 1.00 87.44 91 VAL A C 1
ATOM 730 O O . VAL A 1 91 ? -7.677 0.315 -20.001 1.00 87.44 91 VAL A O 1
ATOM 733 N N . GLN A 1 92 ? -6.537 -1.537 -20.607 1.00 89.06 92 GLN A N 1
ATOM 734 C CA . GLN A 1 92 ? -6.922 -1.548 -22.014 1.00 89.06 92 GLN A CA 1
ATOM 735 C C . GLN A 1 92 ? -7.392 -2.943 -22.412 1.00 89.06 92 GLN A C 1
ATOM 737 O O . GLN A 1 92 ? -6.740 -3.922 -22.050 1.00 89.06 92 GLN A O 1
ATOM 742 N N . ARG A 1 93 ? -8.497 -3.048 -23.156 1.00 86.19 93 ARG A N 1
ATOM 743 C CA . ARG A 1 93 ? -8.959 -4.336 -23.693 1.00 86.19 93 ARG A CA 1
ATOM 744 C C . ARG A 1 93 ? -7.909 -4.859 -24.667 1.00 86.19 93 ARG A C 1
ATOM 746 O O . ARG A 1 93 ? -7.368 -4.098 -25.468 1.00 86.19 93 ARG A O 1
ATOM 753 N N . SER A 1 94 ? -7.632 -6.156 -24.619 1.00 83.38 94 SER A N 1
ATOM 754 C CA . SER A 1 94 ? -6.696 -6.774 -25.562 1.00 83.38 94 SER A CA 1
ATOM 755 C C . SER A 1 94 ? -7.266 -6.888 -26.980 1.00 83.38 94 SER A C 1
ATOM 757 O O . SER A 1 94 ? -6.495 -7.001 -27.925 1.00 83.38 94 SER A O 1
ATOM 759 N N . SER A 1 95 ? -8.593 -6.842 -27.140 1.00 81.62 95 SER A N 1
ATOM 760 C CA . SER A 1 95 ? -9.281 -6.978 -28.430 1.00 81.62 95 SER A CA 1
ATOM 761 C C . SER A 1 95 ? -9.067 -5.792 -29.374 1.00 81.62 95 SER A C 1
ATOM 763 O O . SER A 1 95 ? -8.869 -5.991 -30.567 1.00 81.62 95 SER A O 1
ATOM 765 N N . ASP A 1 96 ? -9.129 -4.567 -28.852 1.00 83.81 96 ASP A N 1
ATOM 766 C CA . ASP A 1 96 ? -9.172 -3.328 -29.644 1.00 83.81 96 ASP A CA 1
ATOM 767 C C . ASP A 1 96 ? -8.298 -2.198 -29.064 1.00 83.81 96 ASP A C 1
ATOM 769 O O . ASP A 1 96 ? -8.223 -1.108 -29.629 1.00 83.81 96 ASP A O 1
ATOM 773 N N . GLY A 1 97 ? -7.629 -2.433 -27.929 1.00 85.06 97 GLY A N 1
ATOM 774 C CA . GLY A 1 97 ? -6.838 -1.420 -27.233 1.00 85.06 97 GLY A CA 1
ATOM 775 C C . GLY A 1 97 ? -7.672 -0.333 -26.545 1.00 85.06 97 GLY A C 1
ATOM 776 O O . GLY A 1 97 ? -7.093 0.622 -26.007 1.00 85.06 97 GLY A O 1
ATOM 777 N N . GLN A 1 98 ? -9.007 -0.458 -26.524 1.00 87.69 98 GLN A N 1
ATOM 778 C CA . GLN A 1 98 ? -9.897 0.508 -25.891 1.00 87.69 98 GLN A CA 1
ATOM 779 C C . GLN A 1 98 ? -9.572 0.606 -24.406 1.00 87.69 98 GLN A C 1
ATOM 781 O O . GLN A 1 98 ? -9.413 -0.391 -23.702 1.00 87.69 98 GLN A O 1
ATOM 786 N N . ARG A 1 99 ? -9.471 1.837 -23.917 1.00 89.88 99 ARG A N 1
ATOM 787 C CA . ARG A 1 99 ? -9.084 2.128 -22.542 1.00 89.88 99 ARG A CA 1
ATOM 788 C C . ARG A 1 99 ? -10.300 2.253 -21.641 1.00 89.88 99 ARG A C 1
ATOM 790 O O . ARG A 1 99 ? -11.264 2.920 -21.997 1.00 89.88 99 ARG A O 1
ATOM 797 N N . TRP A 1 100 ? -10.214 1.664 -20.452 1.00 91.00 100 TRP A N 1
ATOM 798 C CA . TRP A 1 100 ? -11.259 1.772 -19.441 1.00 91.00 100 TRP A CA 1
ATOM 799 C C . TRP A 1 100 ? -11.390 3.221 -18.960 1.00 91.00 100 TRP A C 1
ATOM 801 O O . TRP A 1 100 ? -10.453 3.797 -18.394 1.00 91.00 100 TRP A O 1
ATOM 811 N N . GLU A 1 101 ? -12.566 3.805 -19.191 1.00 88.25 101 GLU A N 1
ATOM 812 C CA . GLU A 1 101 ? -12.905 5.178 -18.795 1.00 88.25 101 GLU A CA 1
ATOM 813 C C . GLU A 1 101 ? -13.281 5.301 -17.318 1.00 88.25 101 GLU A C 1
ATOM 815 O O . GLU A 1 101 ? -13.332 6.411 -16.788 1.00 88.25 101 GLU A O 1
ATOM 820 N N . ARG A 1 102 ? -13.459 4.165 -16.630 1.00 87.69 102 ARG A N 1
ATOM 821 C CA . ARG A 1 102 ? -13.684 4.086 -15.180 1.00 87.69 102 ARG A CA 1
ATOM 822 C C . ARG A 1 102 ? -14.997 4.703 -14.704 1.00 87.69 102 ARG A C 1
ATOM 824 O O . ARG A 1 102 ? -15.076 5.213 -13.588 1.00 87.69 102 ARG A O 1
ATOM 831 N N . LYS A 1 103 ? -16.019 4.653 -15.555 1.00 85.19 103 LYS A N 1
ATOM 832 C CA . LYS A 1 103 ? -17.389 5.070 -15.225 1.00 85.19 103 LYS A CA 1
ATOM 833 C C . LYS A 1 103 ? -18.152 3.974 -14.477 1.00 85.19 103 LYS A C 1
ATOM 835 O O . LYS A 1 103 ? -18.950 4.275 -13.597 1.00 85.19 103 LYS A O 1
ATOM 840 N N . GLU A 1 104 ? -17.828 2.721 -14.768 1.00 88.38 104 GLU A N 1
ATOM 841 C CA . GLU A 1 104 ? -18.374 1.521 -14.133 1.00 88.38 104 GLU A CA 1
ATOM 842 C C . GLU A 1 104 ? -17.251 0.661 -13.518 1.00 88.38 104 GLU A C 1
ATOM 844 O O . GLU A 1 104 ? -16.075 0.903 -13.812 1.00 88.38 104 GLU A O 1
ATOM 849 N N . PRO A 1 105 ? -17.562 -0.319 -12.643 1.00 91.06 105 PRO A N 1
ATOM 850 C CA . PRO A 1 105 ? -16.611 -1.339 -12.203 1.00 91.06 105 PRO A CA 1
ATOM 851 C C . PRO A 1 105 ? -15.891 -2.029 -13.369 1.00 91.06 105 PRO A C 1
ATOM 853 O O . PRO A 1 105 ? -16.462 -2.229 -14.439 1.00 91.06 105 PRO A O 1
ATOM 856 N N . LEU A 1 106 ? -14.636 -2.438 -13.154 1.00 90.94 106 LEU A N 1
ATOM 857 C CA . LEU A 1 106 ? -13.818 -3.023 -14.218 1.00 90.94 106 LEU A CA 1
ATOM 858 C C . LEU A 1 106 ? -14.449 -4.295 -14.798 1.00 90.94 106 LEU A C 1
ATOM 860 O O . LEU A 1 106 ? -14.475 -4.464 -16.010 1.00 90.94 106 LEU A O 1
ATOM 864 N N . SER A 1 107 ? -14.976 -5.173 -13.944 1.00 90.94 107 SER A N 1
ATOM 865 C CA . SER A 1 107 ? -15.656 -6.396 -14.399 1.00 90.94 107 SER A CA 1
ATOM 866 C C . SER A 1 107 ? -16.863 -6.112 -15.297 1.00 90.94 107 SER A C 1
ATOM 868 O O . SER A 1 107 ? -17.016 -6.775 -16.317 1.00 90.94 107 SER A O 1
ATOM 870 N N . ASP A 1 108 ? -17.672 -5.102 -14.974 1.00 90.81 108 ASP A N 1
ATOM 871 C CA . ASP A 1 108 ? -18.834 -4.717 -15.778 1.00 90.81 108 ASP A CA 1
ATOM 872 C C . ASP A 1 108 ? -18.395 -4.228 -17.160 1.00 90.81 108 ASP A C 1
ATOM 874 O O . ASP A 1 108 ? -18.925 -4.661 -18.178 1.00 90.81 108 ASP A O 1
ATOM 878 N N . TRP A 1 109 ? -17.356 -3.390 -17.208 1.00 89.50 109 TRP A N 1
ATOM 879 C CA . TRP A 1 109 ? -16.773 -2.936 -18.469 1.00 89.50 109 TRP A CA 1
ATOM 880 C C . TRP A 1 109 ? -16.166 -4.084 -19.288 1.00 89.50 109 TRP A C 1
ATOM 882 O O . TRP A 1 109 ? -16.141 -4.021 -20.513 1.00 89.50 109 TRP A O 1
ATOM 892 N N . LEU A 1 110 ? -15.677 -5.141 -18.638 1.00 87.00 110 LEU A N 1
ATOM 893 C CA . LEU A 1 110 ? -15.177 -6.351 -19.298 1.00 87.00 110 LEU A CA 1
ATOM 894 C C . LEU A 1 110 ? -16.290 -7.343 -19.677 1.00 87.00 110 LEU A C 1
ATOM 896 O O . LEU A 1 110 ? -16.012 -8.299 -20.390 1.00 87.00 110 LEU A O 1
ATOM 900 N N . SER A 1 111 ? -17.531 -7.134 -19.224 1.00 81.06 111 SER A N 1
ATOM 901 C CA . SER A 1 111 ? -18.648 -8.072 -19.427 1.00 81.06 111 SER A CA 1
ATOM 902 C C . SER A 1 111 ? -19.184 -8.091 -20.863 1.00 81.06 111 SER A C 1
ATOM 904 O O . SER A 1 111 ? -20.009 -8.941 -21.198 1.00 81.06 111 SER A O 1
ATOM 906 N N . ASP A 1 112 ? -18.710 -7.189 -21.729 1.00 67.31 112 ASP A N 1
ATOM 907 C CA . ASP A 1 112 ? -18.901 -7.302 -23.174 1.00 67.31 112 ASP A CA 1
ATOM 908 C C . ASP A 1 112 ? -18.294 -8.633 -23.647 1.00 67.31 112 ASP A C 1
ATOM 910 O O . ASP A 1 112 ? -17.078 -8.821 -23.632 1.00 67.31 112 ASP A O 1
ATOM 914 N N . SER A 1 113 ? -19.167 -9.551 -24.073 1.00 55.69 113 SER A N 1
ATOM 915 C CA . SER A 1 113 ? -18.909 -10.976 -24.377 1.00 55.69 113 SER A CA 1
ATOM 916 C C . SER A 1 113 ? -17.714 -11.315 -25.293 1.00 55.69 113 SER A C 1
ATOM 918 O O . SER A 1 113 ? -17.372 -12.485 -25.445 1.00 55.69 113 SER A O 1
ATOM 920 N N . ALA A 1 114 ? -17.046 -10.325 -25.885 1.00 63.31 114 ALA A N 1
AT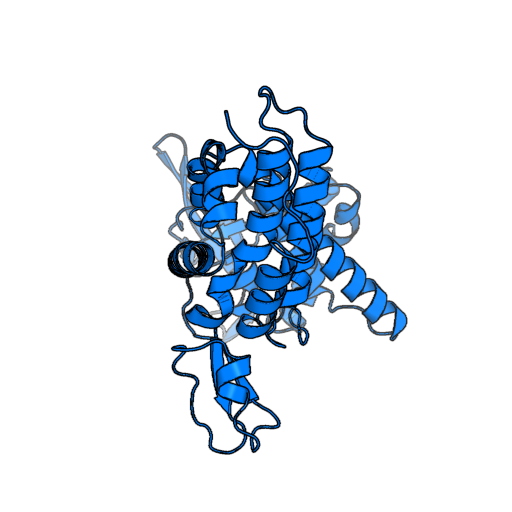OM 921 C CA . ALA A 1 114 ? -15.860 -10.503 -26.716 1.00 63.31 114 ALA A CA 1
ATOM 922 C C . ALA A 1 114 ? -14.522 -10.399 -25.947 1.00 63.31 114 ALA A C 1
ATOM 924 O O . ALA A 1 114 ? -13.471 -10.724 -26.507 1.00 63.31 114 ALA A O 1
ATOM 925 N N . ILE A 1 115 ? -14.512 -9.963 -24.682 1.00 65.12 115 ILE A N 1
ATOM 926 C CA . ILE A 1 115 ? -13.272 -9.589 -23.982 1.00 65.12 115 ILE A CA 1
ATOM 927 C C . ILE A 1 115 ? -12.781 -10.720 -23.079 1.00 65.12 115 ILE A C 1
ATOM 929 O O . ILE A 1 115 ? -13.304 -10.957 -21.997 1.00 65.12 115 ILE A O 1
ATOM 933 N N . HIS A 1 116 ? -11.712 -11.387 -23.509 1.00 70.94 116 HIS A N 1
ATOM 934 C CA . HIS A 1 116 ? -11.115 -12.512 -22.779 1.00 70.94 116 HIS A CA 1
ATOM 935 C C . HIS A 1 116 ? -9.853 -12.118 -21.995 1.00 70.94 116 HIS A C 1
ATOM 937 O O . HIS A 1 116 ? -9.369 -12.881 -21.160 1.00 70.94 116 HIS A O 1
ATOM 943 N N . SER A 1 117 ? -9.304 -10.930 -22.257 1.00 81.62 117 SER A N 1
ATOM 944 C CA . SER A 1 117 ? -8.089 -10.429 -21.616 1.00 81.62 117 SER A CA 1
ATOM 945 C C . SER A 1 117 ? -7.977 -8.904 -21.718 1.00 81.62 117 SER A C 1
ATOM 947 O O . SER A 1 117 ? -8.605 -8.253 -22.560 1.00 81.62 117 SER A O 1
ATOM 949 N N . TYR A 1 118 ? -7.177 -8.326 -20.824 1.00 87.56 118 TYR A N 1
ATOM 950 C CA . TYR A 1 118 ? -6.823 -6.912 -20.836 1.00 87.56 118 TYR A CA 1
ATOM 951 C C . TYR A 1 118 ? -5.340 -6.727 -20.518 1.00 87.56 118 TYR A C 1
ATOM 953 O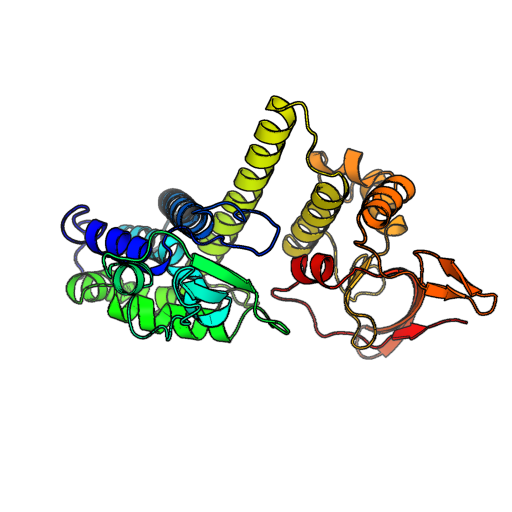 O . TYR A 1 118 ? -4.731 -7.510 -19.788 1.00 87.56 118 TYR A O 1
ATOM 961 N N . HIS A 1 119 ? -4.771 -5.642 -21.031 1.00 83.31 119 HIS A N 1
ATOM 962 C CA . HIS A 1 119 ? -3.441 -5.174 -20.678 1.00 83.31 119 HIS A CA 1
ATOM 963 C C . HIS A 1 119 ? -3.535 -4.095 -19.607 1.00 83.31 119 HIS A C 1
ATOM 965 O O . HIS A 1 119 ? -4.454 -3.271 -19.603 1.00 83.31 119 HIS A O 1
ATOM 971 N N . LEU A 1 120 ? -2.556 -4.082 -18.707 1.00 84.88 120 LEU A N 1
ATOM 972 C CA . LEU A 1 120 ? -2.409 -3.037 -17.705 1.00 84.88 120 LEU A CA 1
ATOM 973 C C . LEU A 1 120 ? -1.089 -2.302 -17.896 1.00 84.88 120 LEU A C 1
ATOM 975 O O . LEU A 1 120 ? -0.066 -2.899 -18.228 1.00 84.88 120 LEU A O 1
ATOM 979 N N . SER A 1 121 ? -1.109 -1.000 -17.646 1.00 78.31 121 SER A N 1
ATOM 980 C CA . SER A 1 121 ? 0.097 -0.194 -17.513 1.00 78.31 121 SER A CA 1
ATOM 981 C C . SER A 1 121 ? -0.004 0.730 -16.311 1.00 78.31 121 SER A C 1
ATOM 983 O O . SER A 1 121 ? -1.068 1.215 -15.915 1.00 78.31 121 SER A O 1
ATOM 985 N N . TRP 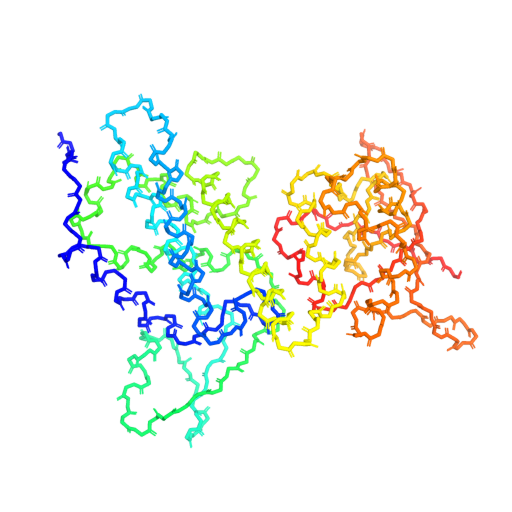A 1 122 ? 1.150 0.951 -15.703 1.00 73.69 122 TRP A N 1
ATOM 986 C CA . TRP A 1 122 ? 1.302 1.736 -14.498 1.00 73.69 122 TRP A CA 1
ATOM 987 C C . TRP A 1 122 ? 1.454 3.222 -14.874 1.00 73.69 122 TRP A C 1
ATOM 989 O O . TRP A 1 122 ? 2.330 3.577 -15.656 1.00 73.69 122 TRP A O 1
ATOM 999 N N . LYS A 1 123 ? 0.633 4.123 -14.306 1.00 69.94 123 LYS A N 1
ATOM 1000 C CA . LYS A 1 123 ? 0.816 5.579 -14.491 1.00 69.94 123 LYS A CA 1
ATOM 1001 C C . LYS A 1 123 ? 2.194 6.044 -13.995 1.00 69.94 123 LYS A C 1
ATOM 1003 O O . LYS A 1 123 ? 2.607 5.644 -12.907 1.00 69.94 123 LYS A O 1
ATOM 1008 N N . VAL A 1 124 ? 2.865 6.918 -14.747 1.00 53.25 124 VAL A N 1
ATOM 1009 C CA . VAL A 1 124 ? 4.170 7.519 -14.398 1.00 53.25 124 VAL A CA 1
ATOM 1010 C C . VAL A 1 124 ? 3.972 8.747 -13.492 1.00 53.25 124 VAL A C 1
ATOM 1012 O O . VAL A 1 124 ? 2.997 9.474 -13.659 1.00 53.25 124 VAL A O 1
ATOM 1015 N N . GLY A 1 125 ? 4.883 8.990 -12.537 1.00 46.47 125 GLY A N 1
ATOM 1016 C CA . GLY A 1 125 ? 4.896 10.225 -11.727 1.00 46.47 125 GLY A CA 1
ATOM 1017 C C . GLY A 1 125 ? 3.940 10.249 -10.527 1.00 46.47 125 GLY A C 1
ATOM 1018 O O . GLY A 1 125 ? 3.440 11.306 -10.151 1.00 46.47 125 GLY A O 1
ATOM 1019 N N . ARG A 1 126 ? 3.648 9.092 -9.925 1.00 52.31 126 ARG A N 1
ATOM 1020 C CA . ARG A 1 126 ? 2.735 9.014 -8.776 1.00 52.31 126 ARG A CA 1
ATOM 1021 C C . ARG A 1 126 ? 3.415 9.484 -7.501 1.00 52.31 126 ARG A C 1
ATOM 1023 O O . ARG A 1 126 ? 4.399 8.888 -7.076 1.00 52.31 126 ARG A O 1
ATOM 1030 N N . VAL A 1 127 ? 2.817 10.467 -6.846 1.00 42.34 127 VAL A N 1
ATOM 1031 C CA . VAL A 1 127 ? 2.945 10.626 -5.398 1.00 42.34 127 VAL A CA 1
ATOM 1032 C C . VAL A 1 127 ? 1.841 9.754 -4.795 1.00 42.34 127 VAL A C 1
ATOM 1034 O O . VAL A 1 127 ? 0.660 10.073 -4.947 1.00 42.34 127 VAL A O 1
ATOM 1037 N N . MET A 1 128 ? 2.197 8.607 -4.203 1.00 50.25 128 MET A N 1
ATOM 1038 C CA . MET A 1 128 ? 1.261 7.856 -3.358 1.00 50.25 128 MET A CA 1
ATOM 1039 C C . MET A 1 128 ? 0.832 8.788 -2.233 1.00 50.25 128 MET A C 1
ATOM 1041 O O . MET A 1 128 ? 1.710 9.332 -1.572 1.00 50.25 128 MET A O 1
ATOM 1045 N N . THR A 1 129 ? -0.480 9.004 -2.080 1.00 51.75 129 THR A N 1
ATOM 1046 C CA . THR A 1 129 ? -1.228 9.241 -0.821 1.00 51.75 129 THR A CA 1
ATOM 1047 C C . THR A 1 129 ? -2.485 10.089 -1.044 1.00 51.75 129 THR A C 1
ATOM 1049 O O . THR A 1 129 ? -3.571 9.610 -0.753 1.00 51.75 129 THR A O 1
ATOM 1052 N N . HIS A 1 130 ? -2.439 11.288 -1.636 1.00 44.91 130 HIS A N 1
ATOM 1053 C CA . HIS A 1 130 ? -3.631 12.165 -1.598 1.00 44.91 130 HIS A CA 1
ATOM 1054 C C . HIS A 1 130 ? -4.804 11.786 -2.532 1.00 44.91 130 HIS A C 1
ATOM 1056 O O . HIS A 1 130 ? -5.956 11.954 -2.139 1.00 44.91 130 HIS A O 1
ATOM 1062 N N . LYS A 1 131 ? -4.563 11.279 -3.752 1.00 44.28 131 LYS A N 1
ATOM 1063 C CA . LYS A 1 131 ? -5.647 11.020 -4.734 1.00 44.28 131 LYS A CA 1
ATOM 1064 C C . LYS A 1 131 ? -6.350 9.665 -4.570 1.00 44.28 131 LYS A C 1
ATOM 1066 O O . LYS A 1 131 ? -7.553 9.589 -4.779 1.00 44.28 131 LYS A O 1
ATOM 1071 N N . GLN A 1 132 ? -5.637 8.617 -4.149 1.00 51.31 132 GLN A N 1
ATOM 1072 C CA . GLN A 1 132 ? -6.245 7.300 -3.886 1.00 51.31 132 GLN A CA 1
ATOM 1073 C C . GLN A 1 132 ? -7.202 7.360 -2.690 1.00 51.31 132 GLN A C 1
ATOM 1075 O O . GLN A 1 132 ? -8.339 6.911 -2.791 1.00 51.31 132 GLN A O 1
ATOM 1080 N N . LEU A 1 133 ? -6.775 8.008 -1.601 1.00 52.56 133 LEU A N 1
ATOM 1081 C CA . LEU A 1 133 ? -7.598 8.242 -0.411 1.00 52.56 133 LEU A CA 1
ATOM 1082 C C . LEU A 1 133 ? -8.823 9.126 -0.722 1.00 52.56 133 LEU A C 1
ATOM 1084 O O . LEU A 1 133 ? -9.896 8.925 -0.151 1.00 52.56 133 LEU A O 1
ATOM 1088 N N . ALA A 1 134 ? -8.694 10.062 -1.673 1.00 52.88 134 ALA A N 1
ATOM 1089 C CA . ALA A 1 134 ? -9.798 10.912 -2.125 1.00 52.88 134 ALA A CA 1
ATOM 1090 C C . ALA A 1 134 ? -10.895 10.147 -2.885 1.00 52.88 134 ALA A C 1
ATOM 1092 O O . ALA A 1 134 ? -12.025 10.626 -2.921 1.00 52.88 134 ALA A O 1
ATOM 1093 N N . LEU A 1 135 ? -10.591 8.975 -3.459 1.00 58.59 135 LEU A N 1
ATOM 1094 C CA . LEU A 1 135 ? -11.578 8.113 -4.119 1.00 58.59 135 LEU A CA 1
ATOM 1095 C C . LEU A 1 135 ? -12.087 6.985 -3.222 1.00 58.59 135 LEU A C 1
ATOM 1097 O O . LEU A 1 135 ? -13.251 6.604 -3.352 1.00 58.59 135 LEU A O 1
ATOM 1101 N N . SER A 1 136 ? -11.270 6.487 -2.287 1.00 68.94 136 SER A N 1
ATOM 1102 C CA . SER A 1 136 ? -11.693 5.424 -1.370 1.00 68.94 136 SER A CA 1
ATOM 1103 C C . SER A 1 136 ? -12.903 5.839 -0.529 1.00 68.94 136 SER A C 1
ATOM 1105 O O . SER A 1 136 ? -13.827 5.049 -0.365 1.00 68.94 136 SER A O 1
ATOM 1107 N N . LEU A 1 137 ? -12.966 7.092 -0.062 1.00 72.38 137 LEU A N 1
ATOM 1108 C CA . LEU A 1 137 ? -14.100 7.569 0.736 1.00 72.38 137 LEU A CA 1
ATOM 1109 C C . LEU A 1 137 ? -15.413 7.725 -0.073 1.00 72.38 137 LEU A C 1
ATOM 1111 O O . LEU A 1 137 ? -16.432 7.200 0.378 1.00 72.38 137 LEU A O 1
ATOM 1115 N N . PRO A 1 138 ? -15.455 8.409 -1.236 1.00 79.06 138 PRO A N 1
ATOM 1116 C CA . PRO A 1 138 ? -16.655 8.459 -2.075 1.00 79.06 138 PRO A CA 1
ATOM 1117 C C . PRO A 1 138 ? -17.138 7.080 -2.532 1.00 79.06 138 PRO A C 1
ATOM 1119 O O . PRO A 1 138 ? -18.337 6.815 -2.473 1.00 79.06 138 PRO A O 1
ATOM 1122 N N . LEU A 1 139 ? -16.221 6.188 -2.927 1.00 82.12 139 LEU A N 1
ATOM 1123 C CA . LEU A 1 139 ? -16.571 4.819 -3.312 1.00 82.12 139 LEU A CA 1
ATOM 1124 C C . LEU A 1 139 ? -17.117 4.038 -2.115 1.00 82.12 139 LEU A C 1
ATOM 1126 O O . LEU A 1 139 ? -18.177 3.435 -2.223 1.00 82.12 139 LEU A O 1
ATOM 1130 N N . ALA A 1 140 ? -16.477 4.117 -0.946 1.00 80.31 140 ALA A N 1
ATOM 1131 C CA . ALA A 1 140 ? -16.984 3.475 0.265 1.00 80.31 140 ALA A CA 1
ATOM 1132 C C . ALA A 1 140 ? -18.396 3.959 0.629 1.00 80.31 140 ALA A C 1
ATOM 1134 O O . ALA A 1 140 ? -19.252 3.145 0.959 1.00 80.31 140 ALA A O 1
ATOM 1135 N N . LYS A 1 141 ? -18.675 5.264 0.513 1.00 81.69 141 LYS A N 1
ATOM 1136 C CA . LYS A 1 141 ? -20.021 5.821 0.736 1.00 81.69 141 LYS A CA 1
ATOM 1137 C C . LYS A 1 141 ? -21.064 5.298 -0.248 1.00 81.69 141 LYS A C 1
ATOM 1139 O O . LYS A 1 141 ? -22.213 5.135 0.143 1.00 81.69 141 LYS A O 1
ATOM 1144 N N . ALA A 1 142 ? -20.679 5.072 -1.502 1.00 85.88 142 ALA A N 1
ATOM 1145 C CA . ALA A 1 142 ? -21.572 4.524 -2.518 1.00 85.88 142 ALA A CA 1
ATOM 1146 C C . ALA A 1 142 ? -21.806 3.014 -2.339 1.00 85.88 142 ALA A C 1
ATOM 1148 O O . ALA A 1 142 ? -22.876 2.516 -2.672 1.00 85.88 142 ALA A O 1
ATOM 1149 N N . ILE A 1 143 ? -20.811 2.293 -1.816 1.00 90.62 143 ILE A N 1
ATOM 1150 C CA . ILE A 1 143 ? -20.845 0.835 -1.648 1.00 90.62 143 ILE A CA 1
ATOM 1151 C C . ILE A 1 143 ? -21.565 0.423 -0.353 1.00 90.62 143 ILE A C 1
ATOM 1153 O O . ILE A 1 143 ? -22.274 -0.581 -0.335 1.00 90.62 143 ILE A O 1
ATOM 1157 N N . ILE A 1 144 ? -21.373 1.162 0.744 1.00 91.56 144 ILE A N 1
ATOM 1158 C CA . ILE A 1 144 ? -21.966 0.842 2.051 1.00 91.56 144 ILE A CA 1
ATOM 1159 C C . ILE A 1 144 ? -23.438 1.265 2.052 1.00 91.56 144 ILE A C 1
ATOM 1161 O O . ILE A 1 144 ? -23.742 2.445 1.868 1.00 91.56 144 ILE A O 1
ATOM 1165 N N . SER A 1 145 ? -24.346 0.318 2.310 1.00 91.12 145 SER A N 1
ATOM 1166 C CA . SER A 1 145 ? -25.791 0.578 2.307 1.00 91.12 145 SER A CA 1
ATOM 1167 C C . SER A 1 145 ? -26.207 1.597 3.382 1.00 91.12 145 SER A C 1
ATOM 1169 O O . SER A 1 145 ? -25.538 1.696 4.418 1.00 91.12 145 SER A O 1
ATOM 1171 N N . PRO A 1 146 ? -27.312 2.342 3.191 1.00 89.62 146 PRO A N 1
ATOM 1172 C CA . PRO A 1 146 ? -27.802 3.299 4.184 1.00 89.62 146 PRO A CA 1
ATOM 1173 C C . PRO A 1 146 ? -28.008 2.688 5.577 1.00 89.62 146 PRO A C 1
ATOM 1175 O O . PRO A 1 146 ? -27.656 3.306 6.578 1.00 89.62 146 PRO A O 1
ATOM 1178 N N . GLU A 1 147 ? -28.501 1.451 5.649 1.00 89.62 147 GLU A N 1
ATOM 1179 C CA . GLU A 1 147 ? -28.722 0.723 6.902 1.00 89.62 147 GLU A CA 1
ATOM 1180 C C . GLU A 1 147 ? -27.399 0.490 7.639 1.00 89.62 147 GLU A C 1
ATOM 1182 O O . GLU A 1 147 ? -27.299 0.711 8.848 1.00 89.62 147 GLU A O 1
ATOM 1187 N N . LEU A 1 148 ? -26.352 0.096 6.905 1.00 91.25 148 LEU A N 1
ATOM 1188 C CA . LEU A 1 148 ? -25.030 -0.125 7.480 1.00 91.25 148 LEU A CA 1
ATOM 1189 C C . LEU A 1 148 ? -24.333 1.198 7.833 1.00 91.25 148 LEU A C 1
ATOM 1191 O O . LEU A 1 148 ? -23.611 1.265 8.826 1.00 91.25 148 LEU A O 1
ATOM 1195 N N . GLN A 1 149 ? -24.599 2.280 7.093 1.00 91.06 149 GLN A N 1
ATOM 1196 C CA . GLN A 1 149 ? -24.168 3.626 7.485 1.00 91.06 149 GLN A CA 1
ATOM 1197 C C . GLN A 1 149 ? -24.834 4.066 8.795 1.00 91.06 149 GLN A C 1
ATOM 1199 O O . GLN A 1 149 ? -24.154 4.608 9.664 1.00 91.06 149 GLN A O 1
ATOM 1204 N N . SER A 1 150 ? -26.133 3.801 8.980 1.00 90.69 150 SER A N 1
ATOM 1205 C CA . SER A 1 150 ? -26.832 4.071 10.244 1.00 90.69 150 SER A CA 1
ATOM 1206 C C . SER A 1 150 ? -26.270 3.249 11.405 1.00 90.69 150 SER A C 1
ATOM 1208 O O . SER A 1 150 ? -26.092 3.786 12.498 1.00 90.69 150 SER A O 1
ATOM 1210 N N . PHE A 1 151 ? -25.929 1.980 11.173 1.00 91.88 151 PHE A N 1
ATOM 1211 C CA . PHE A 1 151 ? -25.247 1.140 12.161 1.00 91.88 151 PHE A CA 1
ATOM 1212 C C . PHE A 1 151 ? -23.873 1.710 12.558 1.00 91.88 151 PHE A C 1
ATOM 1214 O O . PHE A 1 151 ? -23.541 1.778 13.741 1.00 91.88 151 PHE A O 1
ATOM 1221 N N . LEU A 1 152 ? -23.090 2.177 11.580 1.00 92.31 152 LEU A N 1
ATOM 1222 C CA . LEU A 1 152 ? -21.761 2.754 11.796 1.00 92.31 152 LEU A CA 1
ATOM 1223 C C . LEU A 1 152 ? -21.783 4.214 12.257 1.00 92.31 152 LEU A C 1
ATOM 1225 O O . LEU A 1 152 ? -20.721 4.741 12.587 1.00 92.31 152 LEU A O 1
ATOM 1229 N N . ALA A 1 153 ? -22.942 4.875 12.303 1.00 92.56 153 ALA A N 1
ATOM 1230 C CA . ALA A 1 153 ? -23.068 6.303 12.600 1.00 92.56 153 ALA A CA 1
ATOM 1231 C C . ALA A 1 153 ? -22.242 6.785 13.817 1.00 92.56 153 ALA A C 1
ATOM 1233 O O . ALA A 1 153 ? -21.579 7.819 13.685 1.00 92.56 153 ALA A O 1
ATOM 1234 N N . PRO A 1 154 ? -22.164 6.049 14.950 1.00 91.44 154 PRO A N 1
ATOM 1235 C CA . PRO A 1 154 ? -21.358 6.457 16.108 1.00 91.44 154 PRO A CA 1
ATOM 1236 C C . PRO A 1 154 ? -19.855 6.562 15.822 1.00 91.44 154 PRO A C 1
ATOM 1238 O O . PRO A 1 154 ? -19.167 7.427 16.360 1.00 91.44 154 PRO A O 1
ATOM 1241 N N . VAL A 1 155 ? -19.342 5.687 14.955 1.00 91.31 155 VAL A N 1
ATOM 1242 C CA . VAL A 1 155 ? -17.912 5.563 14.627 1.00 91.31 155 VAL A CA 1
ATOM 1243 C C . VAL A 1 155 ? -17.586 6.101 13.231 1.00 91.31 155 VAL A C 1
ATOM 1245 O O . VAL A 1 155 ? -16.423 6.142 12.826 1.00 91.31 155 VAL A O 1
ATOM 1248 N N . TRP A 1 156 ? -18.598 6.574 12.497 1.00 89.38 156 TRP A N 1
ATOM 1249 C CA . TRP A 1 156 ? -18.522 6.923 11.080 1.00 89.38 156 TRP A CA 1
ATOM 1250 C C . TRP A 1 156 ? -17.482 7.995 10.778 1.00 89.38 156 TRP A C 1
ATOM 1252 O O . TRP A 1 156 ? -16.742 7.897 9.802 1.00 89.38 156 TRP A O 1
ATOM 1262 N N . LYS A 1 157 ? -17.371 9.009 11.641 1.00 86.62 157 LYS A N 1
ATOM 1263 C CA . LYS A 1 157 ? -16.362 10.064 11.487 1.00 86.62 157 LYS A CA 1
ATOM 1264 C C . LYS A 1 157 ? -14.945 9.489 11.554 1.00 86.62 157 LYS A C 1
ATOM 1266 O O . LYS A 1 157 ? -14.106 9.838 10.729 1.00 86.62 157 LYS A O 1
ATOM 1271 N N . VAL A 1 158 ? -14.685 8.594 12.507 1.00 88.12 158 VAL A N 1
ATOM 1272 C CA . VAL A 1 158 ? -13.373 7.952 12.687 1.00 88.12 158 VAL A CA 1
ATOM 1273 C C . VAL A 1 158 ? -13.083 6.983 11.542 1.00 88.12 158 VAL A C 1
ATOM 1275 O O . VAL A 1 158 ? -11.968 6.977 11.023 1.00 88.12 158 VAL A O 1
ATOM 1278 N N . PHE A 1 159 ? -14.100 6.245 11.095 1.00 89.12 159 PHE A N 1
ATOM 1279 C CA . PHE A 1 159 ? -14.061 5.408 9.898 1.00 89.12 159 PHE A CA 1
ATOM 1280 C C . PHE A 1 159 ? -13.682 6.205 8.641 1.00 89.12 159 PHE A C 1
ATOM 1282 O O . PHE A 1 159 ? -12.714 5.865 7.964 1.00 89.12 159 PHE A O 1
ATOM 1289 N N . CYS A 1 160 ? -14.365 7.323 8.376 1.00 84.81 160 CYS A N 1
ATOM 1290 C CA . CYS A 1 160 ? -14.068 8.190 7.235 1.00 84.81 160 CYS A CA 1
ATOM 1291 C C . CYS A 1 160 ? -12.637 8.743 7.290 1.00 84.81 160 CYS A C 1
ATOM 1293 O O . CYS A 1 160 ? -11.959 8.790 6.267 1.00 84.81 160 CYS A O 1
ATOM 1295 N N . VAL A 1 161 ? -12.162 9.142 8.476 1.00 81.38 161 VAL A N 1
ATOM 1296 C CA . VAL A 1 161 ? -10.777 9.610 8.655 1.00 81.38 161 VAL A CA 1
ATOM 1297 C C . VAL A 1 161 ? -9.780 8.482 8.391 1.00 81.38 161 VAL A C 1
ATOM 1299 O O . VAL A 1 161 ? -8.778 8.719 7.727 1.00 81.38 161 VAL A O 1
ATOM 1302 N N . ALA A 1 162 ? -10.050 7.260 8.857 1.00 80.75 162 ALA A N 1
ATOM 1303 C CA . ALA A 1 162 ? -9.171 6.115 8.615 1.00 80.75 162 ALA A CA 1
ATOM 1304 C C . ALA A 1 162 ? -9.071 5.750 7.121 1.00 80.75 162 ALA A C 1
ATOM 1306 O O . ALA A 1 162 ? -7.992 5.381 6.664 1.00 80.75 162 ALA A O 1
ATOM 1307 N N . LEU A 1 163 ? -10.162 5.901 6.360 1.00 77.81 163 LEU A N 1
ATOM 1308 C CA . LEU A 1 163 ? -10.173 5.708 4.905 1.00 77.81 163 LEU A CA 1
ATOM 1309 C C . LEU A 1 163 ? -9.538 6.864 4.119 1.00 77.81 163 LEU A C 1
ATOM 1311 O O . LEU A 1 163 ? -9.006 6.640 3.037 1.00 77.81 163 LEU A O 1
ATOM 1315 N N . GLY A 1 164 ? -9.641 8.099 4.619 1.00 63.56 164 GLY A N 1
ATOM 1316 C CA . GLY A 1 164 ? -9.217 9.309 3.905 1.00 63.56 164 GLY A CA 1
ATOM 1317 C C . GLY A 1 164 ? -7.821 9.821 4.267 1.00 63.56 164 GLY A C 1
ATOM 1318 O O . GLY A 1 164 ? -7.285 10.682 3.574 1.00 63.56 164 GLY A O 1
ATOM 1319 N N . VAL A 1 165 ? -7.233 9.328 5.357 1.00 56.25 165 VAL A N 1
ATOM 1320 C CA . VAL A 1 165 ? -5.934 9.760 5.874 1.00 56.25 165 VAL A CA 1
ATOM 1321 C C . VAL A 1 165 ? -5.182 8.515 6.329 1.00 56.25 165 VAL A C 1
ATOM 1323 O O . VAL A 1 165 ? -5.241 8.145 7.495 1.00 56.25 165 VAL A O 1
ATOM 1326 N N . GLN A 1 166 ? -4.468 7.838 5.436 1.00 49.78 166 GLN A N 1
ATOM 1327 C CA . GLN A 1 166 ? -3.411 6.919 5.864 1.00 49.78 166 GLN A CA 1
ATOM 1328 C C . GLN A 1 166 ? -2.118 7.723 6.030 1.00 49.78 166 GLN A C 1
ATOM 1330 O O . GLN A 1 166 ? -1.835 8.577 5.196 1.00 49.78 166 GLN A O 1
ATOM 1335 N N . GLY A 1 167 ? -1.400 7.513 7.141 1.00 47.00 167 GLY A N 1
ATOM 1336 C CA . GLY A 1 167 ? -0.076 8.117 7.338 1.00 47.00 167 GLY A CA 1
ATOM 1337 C C . GLY A 1 167 ? 0.052 9.412 8.152 1.00 47.00 167 GLY A C 1
ATOM 1338 O O . GLY A 1 167 ? 1.149 9.924 8.358 1.00 47.00 167 GLY A O 1
ATOM 1339 N N . SER A 1 168 ? -1.047 9.947 8.697 1.00 48.81 168 SER A N 1
ATOM 1340 C CA . SER A 1 168 ? -0.975 11.129 9.581 1.00 48.81 168 SER A CA 1
ATOM 1341 C C . SER A 1 168 ? -0.137 10.873 10.842 1.00 48.81 168 SER A C 1
ATOM 1343 O O . SER A 1 168 ? -0.215 9.798 11.437 1.00 48.81 168 SER A O 1
ATOM 1345 N N . LYS A 1 169 ? 0.587 11.903 11.307 1.00 45.47 169 LYS A N 1
ATOM 1346 C CA . LYS A 1 169 ? 1.303 11.910 12.598 1.00 45.47 169 LYS A CA 1
ATOM 1347 C C . LYS A 1 169 ? 0.360 11.774 13.803 1.00 45.47 169 LYS A C 1
ATOM 1349 O O . LYS A 1 169 ? 0.754 11.239 14.834 1.00 45.47 169 LYS A O 1
ATOM 1354 N N . SER A 1 170 ? -0.893 12.218 13.682 1.00 53.03 170 SER A N 1
ATOM 1355 C CA . SER A 1 170 ? -1.939 12.038 14.696 1.00 53.03 170 SER A CA 1
ATOM 1356 C C . SER A 1 170 ? -2.901 10.926 14.273 1.00 53.03 170 SER A C 1
ATOM 1358 O O . SER A 1 170 ? -3.924 11.163 13.631 1.00 53.03 170 SER A O 1
ATOM 1360 N N . GLN A 1 171 ? -2.556 9.681 14.614 1.00 64.94 171 GLN A N 1
ATOM 1361 C CA . GLN A 1 171 ? -3.362 8.524 14.217 1.00 64.94 171 GLN A CA 1
ATOM 1362 C C . GLN A 1 171 ? -4.504 8.244 15.187 1.00 64.94 171 GLN A C 1
ATOM 1364 O O . GLN A 1 171 ? -4.288 8.080 16.393 1.00 64.94 171 GLN A O 1
ATOM 1369 N N . ASN A 1 172 ? -5.716 8.103 14.647 1.00 82.00 172 ASN A N 1
ATOM 1370 C CA . ASN A 1 172 ? -6.859 7.640 15.431 1.00 82.00 172 ASN A CA 1
ATOM 1371 C C . ASN A 1 172 ? -6.751 6.128 15.744 1.00 82.00 172 ASN A C 1
ATOM 1373 O O . ASN A 1 172 ? -5.952 5.403 15.142 1.00 82.00 172 ASN A O 1
ATOM 1377 N N . LYS A 1 173 ? -7.546 5.635 16.710 1.00 84.44 173 LYS A N 1
ATOM 1378 C CA . LYS A 1 173 ? -7.492 4.228 17.164 1.00 84.44 173 LYS A CA 1
ATOM 1379 C C . LYS A 1 173 ? -7.674 3.229 16.005 1.00 84.44 173 LYS A C 1
ATOM 1381 O O . LYS A 1 173 ? -6.987 2.208 15.995 1.00 84.44 173 LYS A O 1
ATOM 1386 N N . LEU A 1 174 ? -8.556 3.528 15.051 1.00 86.25 174 LEU A N 1
ATOM 1387 C CA . LEU A 1 174 ? -8.875 2.670 13.906 1.00 86.25 174 LEU A CA 1
ATOM 1388 C C . LEU A 1 174 ? -7.749 2.656 12.865 1.00 86.25 174 LEU A C 1
ATOM 1390 O O . LEU A 1 174 ? -7.368 1.603 12.368 1.00 86.25 174 LEU A O 1
ATOM 1394 N N . GLN A 1 175 ? -7.157 3.815 12.596 1.00 83.50 175 GLN A N 1
ATOM 1395 C CA . GLN A 1 175 ? -6.034 3.975 11.679 1.00 83.50 175 GLN A CA 1
ATOM 1396 C C . GLN A 1 175 ? -4.799 3.201 12.159 1.00 83.50 175 GLN A C 1
ATOM 1398 O O . GLN A 1 175 ? -4.126 2.564 11.356 1.00 83.50 175 GLN A O 1
ATOM 1403 N N . LYS A 1 176 ? -4.540 3.168 13.476 1.00 81.88 176 LYS A N 1
ATOM 1404 C CA . LYS A 1 176 ? -3.478 2.323 14.053 1.00 81.88 176 LYS A CA 1
ATOM 1405 C C . LYS A 1 176 ? -3.718 0.836 13.784 1.00 81.88 176 LYS A C 1
ATOM 1407 O O . LYS A 1 176 ? -2.792 0.133 13.389 1.00 81.88 176 LYS A O 1
ATOM 1412 N N . ILE A 1 177 ? -4.955 0.366 13.976 1.00 86.88 177 ILE A N 1
ATOM 1413 C CA . ILE A 1 177 ? -5.338 -1.025 13.684 1.00 86.88 177 ILE A CA 1
ATOM 1414 C C . ILE A 1 177 ? -5.118 -1.329 12.202 1.00 86.88 177 ILE A C 1
ATOM 1416 O O . ILE A 1 177 ? -4.508 -2.345 11.873 1.00 86.88 177 ILE A O 1
ATOM 1420 N N . LEU A 1 178 ? -5.569 -0.430 11.326 1.00 83.88 178 LEU A N 1
ATOM 1421 C CA . LEU A 1 178 ? -5.462 -0.586 9.882 1.00 83.88 178 LEU A CA 1
ATOM 1422 C C . LEU A 1 178 ? -4.002 -0.632 9.418 1.00 83.88 178 LEU A C 1
ATOM 1424 O O . LEU A 1 178 ? -3.627 -1.546 8.694 1.00 83.88 178 LEU A O 1
ATOM 1428 N N . ASN A 1 179 ? -3.156 0.279 9.900 1.00 75.12 179 ASN A N 1
ATOM 1429 C CA . ASN A 1 179 ? -1.730 0.301 9.569 1.00 75.12 179 ASN A CA 1
ATOM 1430 C C . ASN A 1 179 ? -1.019 -0.992 9.994 1.00 75.12 179 ASN A C 1
ATOM 1432 O O . ASN A 1 179 ? -0.213 -1.537 9.244 1.00 75.12 179 ASN A O 1
ATOM 1436 N N . GLN A 1 180 ? -1.337 -1.515 11.181 1.00 75.31 180 GLN A N 1
ATOM 1437 C CA . GLN A 1 180 ? -0.772 -2.777 11.666 1.00 75.31 180 GLN A CA 1
ATOM 1438 C C . GLN A 1 180 ? -1.280 -3.991 10.877 1.00 75.31 180 GLN A C 1
ATOM 1440 O O . GLN A 1 180 ? -0.516 -4.929 10.630 1.00 75.31 180 GLN A O 1
ATOM 1445 N N . ALA A 1 181 ? -2.563 -3.995 10.505 1.00 78.62 181 ALA A N 1
ATOM 1446 C CA . ALA A 1 181 ? -3.163 -5.037 9.680 1.00 78.62 181 ALA A CA 1
ATOM 1447 C C . ALA A 1 181 ? -2.546 -5.050 8.275 1.00 78.62 181 ALA A C 1
ATOM 1449 O O . ALA A 1 181 ? -2.119 -6.111 7.823 1.00 78.62 181 ALA A O 1
ATOM 1450 N N . ASN A 1 182 ? -2.413 -3.873 7.658 1.00 76.06 182 ASN A N 1
ATOM 1451 C CA . ASN A 1 182 ? -1.746 -3.671 6.376 1.00 76.06 182 ASN A CA 1
ATOM 1452 C C . ASN A 1 182 ? -0.307 -4.197 6.415 1.00 76.06 182 ASN A C 1
ATOM 1454 O O . ASN A 1 182 ? 0.036 -5.114 5.672 1.00 76.06 182 ASN A O 1
ATOM 1458 N N . LEU A 1 183 ? 0.498 -3.724 7.374 1.00 64.06 183 LEU A N 1
ATOM 1459 C CA . LEU A 1 183 ? 1.878 -4.182 7.544 1.00 64.06 183 LEU A CA 1
ATOM 1460 C C . LEU A 1 183 ? 1.964 -5.708 7.663 1.00 64.06 183 LEU A C 1
ATOM 1462 O O . LEU A 1 183 ? 2.778 -6.337 7.001 1.00 64.06 183 LEU A O 1
ATOM 1466 N N . SER A 1 184 ? 1.089 -6.313 8.468 1.00 69.25 184 SER A N 1
ATOM 1467 C CA . SER A 1 184 ? 1.077 -7.767 8.651 1.00 69.25 184 SER A CA 1
ATOM 1468 C C . SER A 1 184 ? 0.713 -8.526 7.377 1.00 69.25 184 SER A C 1
ATOM 1470 O O . SER A 1 184 ? 1.267 -9.598 7.145 1.00 69.25 184 SER A O 1
ATOM 1472 N N . SER A 1 185 ? -0.209 -7.991 6.572 1.00 77.25 185 SER A N 1
ATOM 1473 C CA . SER A 1 185 ? -0.573 -8.578 5.281 1.00 77.25 185 SER A CA 1
ATOM 1474 C C . SER A 1 185 ? 0.616 -8.565 4.327 1.00 77.25 185 SER A C 1
ATOM 1476 O O . SER A 1 185 ? 1.009 -9.607 3.804 1.00 77.25 185 SER A O 1
ATOM 1478 N N . VAL A 1 186 ? 1.278 -7.411 4.212 1.00 64.75 186 VAL A N 1
ATOM 1479 C CA . VAL A 1 186 ? 2.487 -7.240 3.399 1.00 64.75 186 VAL A CA 1
ATOM 1480 C C . VAL A 1 186 ? 3.592 -8.200 3.839 1.00 64.75 186 VAL A C 1
ATOM 1482 O O . VAL A 1 186 ? 4.128 -8.941 3.015 1.00 64.75 186 VAL A O 1
ATOM 1485 N N . THR A 1 187 ? 3.911 -8.244 5.136 1.00 59.62 187 THR A N 1
ATOM 1486 C CA . THR A 1 187 ? 4.940 -9.147 5.669 1.00 59.62 187 THR A CA 1
ATOM 1487 C C . THR A 1 187 ? 4.609 -10.613 5.383 1.00 59.62 187 THR A C 1
ATOM 1489 O O . THR A 1 187 ? 5.495 -11.371 4.993 1.00 59.62 187 THR A O 1
ATOM 1492 N N . CYS A 1 188 ? 3.344 -11.020 5.531 1.00 63.28 188 CYS A N 1
ATOM 1493 C CA . CYS A 1 188 ? 2.922 -12.399 5.288 1.00 63.28 188 CYS A CA 1
ATOM 1494 C C . CYS A 1 188 ? 2.956 -12.769 3.799 1.00 63.28 188 CYS A C 1
ATOM 1496 O O . CYS A 1 188 ? 3.395 -13.863 3.458 1.00 63.28 188 CYS A O 1
ATOM 1498 N N . SER A 1 189 ? 2.536 -11.859 2.914 1.00 64.94 189 SER A N 1
ATOM 1499 C CA . SER A 1 189 ? 2.609 -12.032 1.456 1.00 64.94 189 SER A CA 1
ATOM 1500 C C . SER A 1 189 ? 4.055 -12.196 0.985 1.00 64.94 189 SER A C 1
ATOM 1502 O O . SER A 1 189 ? 4.365 -13.050 0.151 1.00 64.94 189 SER A O 1
ATOM 1504 N N . ILE A 1 190 ? 4.973 -11.435 1.580 1.00 59.00 190 ILE A N 1
ATOM 1505 C CA . ILE A 1 190 ? 6.402 -11.529 1.284 1.00 59.00 190 ILE A CA 1
ATOM 1506 C C . ILE A 1 190 ? 6.978 -12.847 1.783 1.00 59.00 190 ILE A C 1
ATOM 1508 O O . ILE A 1 190 ? 7.679 -13.508 1.025 1.00 59.00 190 ILE A O 1
ATOM 1512 N N . ALA A 1 191 ? 6.643 -13.267 3.005 1.00 56.31 191 ALA A N 1
ATOM 1513 C CA . ALA A 1 191 ? 7.043 -14.574 3.520 1.00 56.31 191 ALA A CA 1
ATOM 1514 C C . ALA A 1 191 ? 6.527 -15.717 2.626 1.00 56.31 191 ALA A C 1
ATOM 1516 O O . ALA A 1 191 ? 7.312 -16.555 2.197 1.00 56.31 191 ALA A O 1
ATOM 1517 N N . ALA A 1 192 ? 5.251 -15.689 2.233 1.00 61.94 192 ALA A N 1
ATOM 1518 C CA . ALA A 1 192 ? 4.666 -16.689 1.340 1.00 61.94 192 ALA A CA 1
ATOM 1519 C C . ALA A 1 192 ? 5.304 -16.679 -0.060 1.00 61.94 192 ALA A C 1
ATOM 1521 O O . ALA A 1 192 ? 5.534 -17.732 -0.654 1.00 61.94 192 ALA A O 1
ATOM 1522 N N . SER A 1 193 ? 5.638 -15.497 -0.586 1.00 58.03 193 SER A N 1
ATOM 1523 C CA . SER A 1 193 ? 6.384 -15.367 -1.840 1.00 58.03 193 SER A CA 1
ATOM 1524 C C . SER A 1 193 ? 7.787 -15.960 -1.713 1.00 58.03 193 SER A C 1
ATOM 1526 O O . SER A 1 193 ? 8.238 -16.639 -2.634 1.00 58.03 193 SER A O 1
ATOM 1528 N N . CYS A 1 194 ? 8.455 -15.762 -0.571 1.00 51.72 194 CYS A N 1
ATOM 1529 C CA . CYS A 1 194 ? 9.725 -16.407 -0.251 1.00 51.72 194 CYS A CA 1
ATOM 1530 C C . CYS A 1 194 ? 9.603 -17.930 -0.209 1.00 51.72 194 CYS A C 1
ATOM 1532 O O . CYS A 1 194 ? 10.386 -18.607 -0.874 1.00 51.72 194 CYS A O 1
ATOM 1534 N N . ASP A 1 195 ? 8.601 -18.462 0.484 1.00 52.03 195 ASP A N 1
ATOM 1535 C CA . ASP A 1 195 ? 8.367 -19.902 0.616 1.00 52.03 195 ASP A CA 1
ATOM 1536 C C . ASP A 1 195 ? 8.008 -20.557 -0.721 1.00 52.03 195 ASP A C 1
ATOM 1538 O O . ASP A 1 195 ? 8.514 -21.629 -1.057 1.00 52.03 195 ASP A O 1
ATOM 1542 N N . ALA A 1 196 ? 7.178 -19.905 -1.537 1.00 55.41 196 ALA A N 1
ATOM 1543 C CA . ALA A 1 196 ? 6.805 -20.399 -2.860 1.00 55.41 196 ALA A CA 1
ATOM 1544 C C . ALA A 1 196 ? 7.986 -20.366 -3.839 1.00 55.41 196 ALA A C 1
ATOM 1546 O O . ALA A 1 196 ? 8.119 -21.235 -4.702 1.00 55.41 196 ALA A O 1
ATOM 1547 N N . ALA A 1 197 ? 8.847 -19.359 -3.723 1.00 50.38 197 ALA A N 1
ATOM 1548 C CA . ALA A 1 197 ? 10.075 -19.264 -4.490 1.00 50.38 197 ALA A CA 1
ATOM 1549 C C . ALA A 1 197 ? 11.046 -20.392 -4.062 1.00 50.38 197 ALA A C 1
ATOM 1551 O O . ALA A 1 197 ? 11.460 -21.189 -4.909 1.00 50.38 197 ALA A O 1
ATOM 1552 N N . LEU A 1 198 ? 11.285 -20.565 -2.755 1.00 43.97 198 LEU A N 1
ATOM 1553 C CA . LEU A 1 198 ? 12.055 -21.678 -2.178 1.00 43.97 198 LEU A CA 1
ATOM 1554 C C . LEU A 1 198 ? 11.539 -23.051 -2.639 1.00 43.97 198 LEU A C 1
ATOM 1556 O O . LEU A 1 198 ? 12.323 -23.893 -3.071 1.00 43.97 198 LEU A O 1
ATOM 1560 N N . SER A 1 199 ? 10.220 -23.250 -2.625 1.00 48.50 199 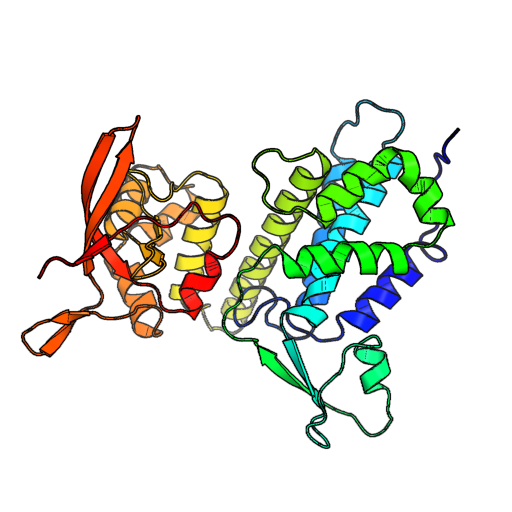SER A N 1
ATOM 1561 C CA . SER A 1 199 ? 9.561 -24.496 -3.050 1.00 48.50 199 SER A CA 1
ATOM 1562 C C . SER A 1 199 ? 9.713 -24.777 -4.549 1.00 48.50 199 SER A C 1
ATOM 1564 O O . SER A 1 199 ? 9.704 -25.930 -4.968 1.00 48.50 199 SER A O 1
ATOM 1566 N N . ARG A 1 200 ? 9.893 -23.732 -5.368 1.00 46.84 200 ARG A N 1
ATOM 1567 C CA . ARG A 1 200 ? 10.219 -23.828 -6.803 1.00 46.84 200 ARG A CA 1
ATOM 1568 C C . ARG A 1 200 ? 11.729 -23.893 -7.067 1.00 46.84 200 ARG A C 1
ATOM 1570 O O . ARG A 1 200 ? 12.155 -23.727 -8.208 1.00 46.84 200 ARG A O 1
ATOM 1577 N N . GLY A 1 201 ? 12.546 -24.071 -6.027 1.00 33.97 201 GLY A N 1
ATOM 1578 C CA . GLY A 1 201 ? 14.008 -24.063 -6.128 1.00 33.97 201 GLY A CA 1
ATOM 1579 C C . GLY A 1 201 ? 14.595 -22.717 -6.566 1.00 33.97 201 GLY A C 1
ATOM 1580 O O . GLY A 1 201 ? 15.744 -22.660 -6.990 1.00 33.97 201 GLY A O 1
ATOM 1581 N N . SER A 1 202 ? 13.820 -21.633 -6.493 1.00 44.75 202 SER A N 1
ATOM 1582 C CA . SER A 1 202 ? 14.210 -20.295 -6.942 1.00 44.75 202 SER A CA 1
ATOM 1583 C C . SER A 1 202 ? 14.165 -19.332 -5.764 1.00 44.75 202 SER A C 1
ATOM 1585 O O . SER A 1 202 ? 13.096 -18.999 -5.292 1.00 44.75 202 SER A O 1
ATOM 1587 N N . MET A 1 203 ? 15.290 -18.835 -5.261 1.00 44.03 203 MET A N 1
ATOM 1588 C CA . MET A 1 203 ? 15.255 -17.812 -4.202 1.00 44.03 203 MET A CA 1
ATOM 1589 C C . MET A 1 203 ? 14.601 -16.514 -4.718 1.00 44.03 203 MET A C 1
ATOM 1591 O O . MET A 1 203 ? 14.909 -16.109 -5.844 1.00 44.03 203 MET A O 1
ATOM 1595 N N . PRO A 1 204 ? 13.777 -15.791 -3.925 1.00 54.09 204 PRO A N 1
ATOM 1596 C CA . PRO A 1 204 ? 13.443 -14.408 -4.248 1.00 54.09 204 PRO A CA 1
ATOM 1597 C C . PRO A 1 204 ? 14.748 -13.633 -4.397 1.00 54.09 204 PRO A C 1
ATOM 1599 O O . PRO A 1 204 ? 15.638 -13.803 -3.553 1.00 54.09 204 PRO A O 1
ATOM 1602 N N . PRO A 1 205 ? 14.883 -12.778 -5.418 1.00 64.88 205 PRO A N 1
ATOM 1603 C CA . PRO A 1 205 ? 16.122 -12.056 -5.636 1.00 64.88 205 PRO A CA 1
ATOM 1604 C C . PRO A 1 205 ? 16.537 -11.289 -4.374 1.00 64.88 205 PRO A C 1
ATOM 1606 O O . PRO A 1 205 ? 15.740 -10.547 -3.797 1.00 64.88 205 PRO A O 1
ATOM 1609 N N . ALA A 1 206 ? 17.787 -11.460 -3.940 1.00 71.12 206 ALA A N 1
ATOM 1610 C CA . ALA A 1 206 ? 18.277 -10.927 -2.666 1.00 71.12 206 ALA A CA 1
ATOM 1611 C C . ALA A 1 206 ? 18.045 -9.409 -2.513 1.00 71.12 206 ALA A C 1
ATOM 1613 O O . ALA A 1 206 ? 17.759 -8.930 -1.418 1.00 71.12 206 ALA A O 1
ATOM 1614 N N . TRP A 1 207 ? 18.090 -8.659 -3.620 1.00 75.44 207 TRP A N 1
ATOM 1615 C CA . TRP A 1 207 ? 17.839 -7.216 -3.651 1.00 75.44 207 TRP A CA 1
ATOM 1616 C C . TRP A 1 207 ? 16.476 -6.825 -3.074 1.00 75.44 207 TRP A C 1
ATOM 1618 O O . TRP A 1 207 ? 16.375 -5.821 -2.371 1.00 75.44 207 TRP A O 1
ATOM 1628 N N . PHE A 1 208 ? 15.445 -7.626 -3.351 1.00 70.06 208 PHE A N 1
ATOM 1629 C CA . PHE A 1 208 ? 14.080 -7.350 -2.923 1.00 70.06 208 PHE A CA 1
ATOM 1630 C C . PHE A 1 208 ? 13.951 -7.513 -1.412 1.00 70.06 208 PHE A C 1
ATOM 1632 O O . PHE A 1 208 ? 13.421 -6.637 -0.731 1.00 70.06 208 PHE A O 1
ATOM 1639 N N . GLN A 1 209 ? 14.521 -8.598 -0.881 1.00 71.69 209 GLN A N 1
ATOM 1640 C CA . GLN A 1 209 ? 14.545 -8.868 0.555 1.00 71.69 209 GLN A CA 1
ATOM 1641 C C . GLN A 1 209 ? 15.233 -7.723 1.307 1.00 71.69 209 GLN A C 1
ATOM 1643 O O . GLN A 1 209 ? 14.709 -7.236 2.304 1.00 71.69 209 GLN A O 1
ATOM 1648 N N . TYR A 1 210 ? 16.367 -7.230 0.796 1.00 83.19 210 TYR A N 1
ATOM 1649 C CA . TYR A 1 210 ? 17.085 -6.127 1.431 1.00 83.19 210 TYR A CA 1
ATOM 1650 C C . TYR A 1 210 ? 16.281 -4.830 1.475 1.00 83.19 210 TYR A C 1
ATOM 1652 O O . TYR A 1 210 ? 16.190 -4.221 2.540 1.00 83.19 210 TYR A O 1
ATOM 1660 N N . LEU A 1 211 ? 15.696 -4.398 0.354 1.00 81.94 211 LEU A N 1
ATOM 1661 C CA . LEU A 1 211 ? 14.933 -3.148 0.341 1.00 81.94 211 LEU A CA 1
ATOM 1662 C C . LEU A 1 211 ? 13.672 -3.238 1.196 1.00 81.94 211 LEU A C 1
ATOM 1664 O O . LEU A 1 211 ? 13.367 -2.282 1.902 1.00 81.94 211 LEU A O 1
ATOM 1668 N N . PHE A 1 212 ? 12.993 -4.387 1.190 1.00 73.88 212 PHE A N 1
ATOM 1669 C CA . PHE A 1 212 ? 11.813 -4.595 2.020 1.00 73.88 212 PHE A CA 1
ATOM 1670 C C . PHE A 1 212 ? 12.128 -4.479 3.514 1.00 73.88 212 PHE A C 1
ATOM 1672 O O . PHE A 1 212 ? 11.421 -3.797 4.253 1.00 73.88 212 PHE A O 1
ATOM 1679 N N . ILE A 1 213 ? 13.216 -5.109 3.965 1.00 74.94 213 ILE A N 1
ATOM 1680 C CA . ILE A 1 213 ? 13.643 -5.012 5.363 1.00 74.94 213 ILE A CA 1
ATOM 1681 C C . ILE A 1 213 ? 13.943 -3.553 5.713 1.00 74.94 213 ILE A C 1
ATOM 1683 O O . ILE A 1 213 ? 13.465 -3.060 6.730 1.00 74.94 213 ILE A O 1
ATOM 1687 N N . ILE A 1 214 ? 14.708 -2.849 4.874 1.00 85.69 214 ILE A N 1
ATOM 1688 C CA . ILE A 1 214 ? 15.073 -1.448 5.124 1.00 85.69 214 ILE A CA 1
ATOM 1689 C C . ILE A 1 214 ? 13.817 -0.571 5.212 1.00 85.69 214 ILE A C 1
ATOM 1691 O O . ILE A 1 214 ? 13.697 0.216 6.148 1.00 85.69 214 ILE A O 1
ATOM 1695 N N . GLU A 1 215 ? 12.862 -0.740 4.298 1.00 79.44 215 GLU A N 1
ATOM 1696 C CA . GLU A 1 215 ? 11.572 -0.045 4.331 1.00 79.44 215 GLU A CA 1
ATOM 1697 C C . GLU A 1 215 ? 10.799 -0.347 5.624 1.00 79.44 215 GLU A C 1
ATOM 1699 O O . GLU A 1 215 ? 10.369 0.573 6.320 1.00 79.44 215 GLU A O 1
ATOM 1704 N N . SER A 1 216 ? 10.667 -1.624 5.996 1.00 69.69 216 SER A N 1
ATOM 1705 C CA . SER A 1 216 ? 9.973 -2.035 7.221 1.00 69.69 216 SER A CA 1
ATOM 1706 C C . SER A 1 216 ? 10.596 -1.413 8.470 1.00 69.69 216 SER A C 1
ATOM 1708 O O . SER A 1 216 ? 9.868 -1.054 9.398 1.00 69.69 216 SER A O 1
ATOM 1710 N N . LEU A 1 217 ? 11.923 -1.287 8.517 1.00 77.50 217 LEU A N 1
ATOM 1711 C CA . LEU A 1 217 ? 12.620 -0.682 9.648 1.00 77.50 217 LEU A CA 1
ATOM 1712 C C . LEU A 1 217 ? 12.442 0.841 9.694 1.00 77.50 217 LEU A C 1
ATOM 1714 O O . LEU A 1 217 ? 12.350 1.394 10.787 1.00 77.50 217 LEU A O 1
ATOM 1718 N N . VAL A 1 218 ? 12.348 1.505 8.537 1.00 80.50 218 VAL A N 1
ATOM 1719 C CA . VAL A 1 218 ? 12.004 2.935 8.452 1.00 80.50 218 VAL A CA 1
ATOM 1720 C C . VAL A 1 218 ? 10.582 3.178 8.949 1.00 80.50 218 VAL A C 1
ATOM 1722 O O . VAL A 1 218 ? 10.367 4.029 9.803 1.00 80.50 218 VAL A O 1
ATOM 1725 N N . ARG A 1 219 ? 9.607 2.386 8.485 1.00 72.31 219 ARG A N 1
ATOM 1726 C CA . ARG A 1 219 ? 8.198 2.511 8.907 1.00 72.31 219 ARG A CA 1
ATOM 1727 C C . ARG A 1 219 ? 7.967 2.209 10.390 1.00 72.31 219 ARG A C 1
ATOM 1729 O O . ARG A 1 219 ? 6.940 2.604 10.931 1.00 72.31 219 ARG A O 1
ATOM 1736 N N . SER A 1 220 ? 8.881 1.468 11.014 1.00 67.38 220 SER A N 1
ATOM 1737 C CA . SER A 1 220 ? 8.837 1.136 12.444 1.00 67.38 220 SER A CA 1
ATOM 1738 C C . SER A 1 220 ? 9.626 2.130 13.305 1.00 67.38 220 SER A C 1
ATOM 1740 O O . SER A 1 220 ? 9.868 1.839 14.472 1.00 67.38 220 SER A O 1
ATOM 1742 N N . ASP A 1 221 ? 10.085 3.246 12.724 1.00 74.75 221 ASP A N 1
ATOM 1743 C CA . ASP A 1 221 ? 10.926 4.271 13.359 1.00 74.75 221 ASP A CA 1
ATOM 1744 C C . ASP A 1 221 ? 12.258 3.744 13.943 1.00 74.75 221 ASP A C 1
ATOM 1746 O O . ASP A 1 221 ? 12.908 4.415 14.742 1.00 74.75 221 ASP A O 1
ATOM 1750 N N . ILE A 1 222 ? 12.708 2.552 13.523 1.00 77.88 222 ILE A N 1
ATOM 1751 C CA . ILE A 1 222 ? 14.004 1.975 13.922 1.00 77.88 222 ILE A CA 1
ATOM 1752 C C . ILE A 1 222 ? 15.130 2.620 13.113 1.00 77.88 222 ILE A C 1
ATOM 1754 O O . ILE A 1 222 ? 16.170 2.994 13.653 1.00 77.88 222 ILE A O 1
ATOM 1758 N N . LEU A 1 223 ? 14.930 2.744 11.799 1.00 85.00 223 LEU A N 1
ATOM 1759 C CA . LEU A 1 223 ? 15.838 3.480 10.928 1.00 85.00 223 LEU A CA 1
ATOM 1760 C C . LEU A 1 223 ? 15.276 4.875 10.696 1.00 85.00 223 LEU A C 1
ATOM 1762 O O . LEU A 1 223 ? 14.220 5.042 10.093 1.00 85.00 223 LEU A O 1
ATOM 1766 N N . THR A 1 224 ? 16.006 5.886 11.151 1.00 85.38 224 THR A N 1
ATOM 1767 C CA . THR A 1 224 ? 15.605 7.278 10.959 1.00 85.38 224 THR A CA 1
ATOM 1768 C C . THR A 1 224 ? 15.926 7.763 9.547 1.00 85.38 224 THR A C 1
ATOM 1770 O O . THR A 1 224 ? 16.803 7.222 8.857 1.00 85.38 224 THR A O 1
ATOM 1773 N N . VAL A 1 225 ? 15.219 8.817 9.133 1.00 87.62 225 VAL A N 1
ATOM 1774 C CA . VAL A 1 225 ? 15.337 9.440 7.812 1.00 87.62 225 VAL A CA 1
ATOM 1775 C C . VAL A 1 225 ? 15.681 10.922 7.964 1.00 87.62 225 VAL A C 1
ATOM 1777 O O . VAL A 1 225 ? 15.053 11.613 8.763 1.00 87.62 225 VAL A O 1
ATOM 1780 N N . ASN A 1 226 ? 16.628 11.424 7.164 1.00 89.38 226 ASN A N 1
ATOM 1781 C CA . ASN A 1 226 ? 17.012 12.847 7.097 1.00 89.38 226 ASN A CA 1
ATOM 1782 C C . ASN A 1 226 ? 17.468 13.496 8.427 1.00 89.38 226 ASN A C 1
ATOM 1784 O O . ASN A 1 226 ? 17.440 14.717 8.552 1.00 89.38 226 ASN A O 1
ATOM 1788 N N . LEU A 1 227 ? 17.944 12.711 9.393 1.00 88.00 227 LEU A N 1
ATOM 1789 C CA . LEU A 1 227 ? 18.695 13.191 10.559 1.00 88.00 227 LEU A CA 1
ATOM 1790 C C . LEU A 1 227 ? 20.204 13.005 10.330 1.00 88.00 227 LEU A C 1
ATOM 1792 O O . LEU A 1 227 ? 20.593 12.193 9.483 1.00 88.00 227 LEU A O 1
ATOM 1796 N N . PRO A 1 228 ? 21.077 13.694 11.091 1.00 86.56 228 PRO A N 1
ATOM 1797 C CA . PRO A 1 228 ? 22.522 13.538 10.952 1.00 86.56 228 PRO A CA 1
ATOM 1798 C C . PRO A 1 228 ? 22.975 12.077 10.985 1.00 86.56 228 PRO A C 1
ATOM 1800 O O . PRO A 1 228 ? 23.742 11.662 10.120 1.00 86.56 228 PRO A O 1
ATOM 1803 N N . ASP A 1 229 ? 22.441 11.265 11.898 1.00 87.75 229 ASP A N 1
ATOM 1804 C CA . ASP A 1 229 ? 22.797 9.847 12.051 1.00 87.75 229 ASP A CA 1
ATOM 1805 C C . ASP A 1 229 ? 21.886 8.863 11.303 1.00 87.75 229 ASP A C 1
ATOM 1807 O O . ASP A 1 229 ? 21.994 7.648 11.492 1.00 87.75 229 ASP A O 1
ATOM 1811 N N . SER A 1 230 ? 21.012 9.364 10.427 1.00 89.56 230 SER A N 1
ATOM 1812 C CA . SER A 1 230 ? 20.134 8.527 9.610 1.00 89.56 230 SER A CA 1
ATOM 1813 C C . SER A 1 230 ? 20.890 7.647 8.622 1.00 89.56 230 SER A C 1
ATOM 1815 O O . SER A 1 230 ? 22.034 7.902 8.241 1.00 89.56 230 SER A O 1
ATOM 1817 N N . VAL A 1 231 ? 20.203 6.598 8.176 1.00 90.81 231 VAL A N 1
ATOM 1818 C CA . VAL A 1 231 ? 20.698 5.678 7.142 1.00 90.81 231 VAL A CA 1
ATOM 1819 C C . VAL A 1 231 ? 19.977 5.825 5.811 1.00 90.81 231 VAL A C 1
ATOM 1821 O O . VAL A 1 231 ? 20.490 5.377 4.784 1.00 90.81 231 VAL A O 1
ATOM 1824 N N . VAL A 1 232 ? 18.795 6.439 5.826 1.00 91.00 232 VAL A N 1
ATOM 1825 C CA . VAL A 1 232 ? 18.013 6.747 4.634 1.00 91.00 232 VAL A CA 1
ATOM 1826 C C . VAL A 1 232 ? 17.976 8.255 4.466 1.00 91.00 232 VAL A C 1
ATOM 1828 O O . VAL A 1 232 ? 17.668 8.993 5.403 1.00 91.00 232 VAL A O 1
ATOM 1831 N N . PHE A 1 233 ? 18.279 8.704 3.254 1.00 89.75 233 PHE A N 1
ATOM 1832 C CA . PHE A 1 233 ? 18.255 10.111 2.892 1.00 89.75 233 PHE A CA 1
ATOM 1833 C C . PHE A 1 233 ? 17.350 10.323 1.692 1.00 89.75 233 PHE A C 1
ATOM 1835 O O . PHE A 1 233 ? 17.459 9.626 0.683 1.00 89.75 233 PHE A O 1
ATOM 1842 N N . ILE A 1 234 ? 16.465 11.303 1.799 1.00 88.00 234 ILE A N 1
ATOM 1843 C CA . ILE A 1 234 ? 15.575 11.719 0.722 1.00 88.00 234 ILE A CA 1
ATOM 1844 C C . ILE A 1 234 ? 16.016 13.088 0.281 1.00 88.00 234 ILE A C 1
ATOM 1846 O O . ILE A 1 234 ? 15.955 14.040 1.057 1.00 88.00 234 ILE A O 1
ATOM 1850 N N . THR A 1 235 ? 16.427 13.180 -0.971 1.00 85.44 235 THR A N 1
ATOM 1851 C CA . THR A 1 235 ? 16.989 14.403 -1.526 1.00 85.44 235 THR A CA 1
ATOM 1852 C C . THR A 1 235 ? 16.111 14.939 -2.642 1.00 85.44 235 THR A C 1
ATOM 1854 O O . THR A 1 235 ? 15.525 14.161 -3.402 1.00 85.44 235 THR A O 1
ATOM 1857 N N . SER A 1 236 ? 16.018 16.262 -2.750 1.00 78.06 236 SER A N 1
ATOM 1858 C CA . SER A 1 236 ? 15.277 16.922 -3.832 1.00 78.06 236 SER A CA 1
ATOM 1859 C C . SER A 1 236 ? 15.868 16.628 -5.214 1.00 78.06 236 SER A C 1
ATOM 1861 O O . SER A 1 236 ? 15.141 16.525 -6.196 1.00 78.06 236 SER A O 1
ATOM 1863 N N . GLU A 1 237 ? 17.187 16.471 -5.286 1.00 79.88 237 GLU A N 1
ATOM 1864 C CA . GLU A 1 237 ? 17.957 16.403 -6.523 1.00 79.88 237 GLU A CA 1
ATOM 1865 C C . GLU A 1 237 ? 18.195 14.955 -6.975 1.00 79.88 237 GLU A C 1
ATOM 1867 O O . GLU A 1 237 ? 18.193 14.658 -8.172 1.00 79.88 237 GLU A O 1
ATOM 1872 N N . LEU A 1 238 ? 18.411 14.032 -6.029 1.00 79.81 238 LEU A N 1
ATOM 1873 C CA . LEU A 1 238 ? 18.837 12.660 -6.324 1.00 79.81 238 LEU A CA 1
ATOM 1874 C C . LEU A 1 238 ? 17.802 11.591 -5.937 1.00 79.81 238 LEU A C 1
ATOM 1876 O O . LEU A 1 238 ? 17.944 10.442 -6.367 1.00 79.81 238 LEU A O 1
ATOM 1880 N N . GLY A 1 239 ? 16.733 11.941 -5.221 1.00 84.75 239 GLY A N 1
ATOM 1881 C CA . GLY A 1 239 ? 15.735 10.991 -4.726 1.00 84.75 239 GLY A CA 1
ATOM 1882 C C . GLY A 1 239 ? 16.223 10.241 -3.485 1.00 84.75 239 GLY A C 1
ATOM 1883 O O . GLY A 1 239 ? 16.871 10.835 -2.620 1.00 84.75 239 GLY A O 1
ATOM 1884 N N . VAL A 1 240 ? 15.903 8.945 -3.382 1.00 88.94 240 VAL A N 1
ATOM 1885 C CA . VAL A 1 240 ? 16.236 8.119 -2.204 1.00 88.94 240 VAL A CA 1
ATOM 1886 C C . VAL A 1 240 ? 17.664 7.583 -2.280 1.00 88.94 240 VAL A C 1
ATOM 1888 O O . VAL A 1 240 ? 18.075 6.970 -3.273 1.00 88.94 240 VAL A O 1
ATOM 1891 N N . MET A 1 241 ? 18.404 7.778 -1.193 1.00 91.56 241 MET A N 1
ATOM 1892 C CA . MET A 1 241 ? 19.778 7.332 -1.021 1.00 91.56 241 MET A CA 1
ATOM 1893 C C . MET A 1 241 ? 19.934 6.542 0.282 1.00 91.56 241 MET A C 1
ATOM 1895 O O . MET A 1 241 ? 19.299 6.865 1.285 1.00 91.56 241 MET A O 1
ATOM 1899 N N . LEU A 1 242 ? 20.787 5.515 0.271 1.00 94.50 242 LEU A N 1
ATOM 1900 C CA . LEU A 1 242 ? 21.013 4.630 1.419 1.00 94.50 242 LEU A CA 1
ATOM 1901 C C . LEU A 1 242 ? 22.487 4.600 1.830 1.00 94.50 242 LEU A C 1
ATOM 1903 O O . LEU A 1 242 ? 23.364 4.334 1.001 1.00 94.50 242 LEU A O 1
ATOM 1907 N N . ASP A 1 243 ? 22.758 4.781 3.121 1.00 95.19 243 ASP A N 1
ATOM 1908 C CA . ASP A 1 243 ? 24.063 4.500 3.725 1.00 95.19 243 ASP A CA 1
ATOM 1909 C C . ASP A 1 243 ? 24.137 3.028 4.154 1.00 95.19 243 ASP A C 1
ATOM 1911 O O . ASP A 1 243 ? 23.887 2.651 5.301 1.00 95.19 243 ASP A O 1
ATOM 1915 N N . LEU A 1 244 ? 24.488 2.161 3.200 1.00 94.94 244 LEU A N 1
ATOM 1916 C CA . LEU A 1 244 ? 24.582 0.718 3.444 1.00 94.94 244 LEU A CA 1
ATOM 1917 C C . LEU A 1 244 ? 25.646 0.355 4.490 1.00 94.94 244 LEU A C 1
ATOM 1919 O O . LEU A 1 244 ? 25.550 -0.699 5.119 1.00 94.94 244 LEU A O 1
ATOM 1923 N N . TYR A 1 245 ? 26.677 1.189 4.667 1.00 94.44 245 TYR A N 1
ATOM 1924 C CA . TYR A 1 245 ? 27.709 0.940 5.668 1.00 94.44 245 TYR A CA 1
ATOM 1925 C C . TYR A 1 245 ? 27.150 1.144 7.074 1.00 94.44 245 TYR A C 1
ATOM 1927 O O . TYR A 1 245 ? 27.305 0.264 7.920 1.00 94.44 245 TYR A O 1
ATOM 1935 N N . LYS A 1 246 ? 26.438 2.250 7.304 1.00 93.69 246 LYS A N 1
ATOM 1936 C CA . LYS A 1 246 ? 25.796 2.526 8.590 1.00 93.69 246 LYS A CA 1
ATOM 1937 C C . LYS A 1 246 ? 24.711 1.492 8.917 1.00 93.69 246 LYS A C 1
ATOM 1939 O O . LYS A 1 246 ? 24.677 1.020 10.048 1.00 93.69 246 LYS A O 1
ATOM 1944 N N . ILE A 1 247 ? 23.919 1.040 7.936 1.00 92.50 247 ILE A N 1
ATOM 1945 C CA . ILE A 1 247 ? 22.962 -0.077 8.120 1.00 92.50 247 ILE A CA 1
ATOM 1946 C C . ILE A 1 247 ? 23.679 -1.347 8.605 1.00 92.50 247 ILE A C 1
ATOM 1948 O O . ILE A 1 247 ? 23.229 -2.013 9.537 1.00 92.50 247 ILE A O 1
ATOM 1952 N N . SER A 1 248 ? 24.820 -1.671 7.993 1.00 92.31 248 SER A N 1
ATOM 1953 C CA . SER A 1 248 ? 25.631 -2.833 8.371 1.00 92.31 248 SER A CA 1
ATOM 1954 C C . SER A 1 248 ? 26.222 -2.712 9.776 1.00 92.31 248 SER A C 1
ATOM 1956 O O . SER A 1 248 ? 26.285 -3.721 10.478 1.00 92.31 248 SER A O 1
ATOM 1958 N N . GLN A 1 249 ? 26.613 -1.508 10.204 1.00 93.38 249 GLN A N 1
ATOM 1959 C CA . GLN A 1 249 ? 27.081 -1.263 11.572 1.00 93.38 249 GLN A CA 1
ATOM 1960 C C . GLN A 1 249 ? 25.952 -1.421 12.592 1.00 93.38 249 GLN A C 1
ATOM 1962 O O . GLN A 1 249 ? 26.076 -2.244 13.494 1.00 93.38 249 GLN A O 1
ATOM 1967 N N . LEU A 1 250 ? 24.806 -0.767 12.373 1.00 89.88 250 LEU A N 1
ATOM 1968 C CA . LEU A 1 250 ? 23.632 -0.899 13.246 1.00 89.88 250 LEU A CA 1
ATOM 1969 C C . LEU A 1 250 ? 23.198 -2.360 13.403 1.00 89.88 250 LEU A C 1
ATOM 1971 O O . LEU A 1 250 ? 22.871 -2.808 14.498 1.00 89.88 250 LEU A O 1
ATOM 1975 N N . SER A 1 251 ? 23.245 -3.131 12.317 1.00 87.69 251 SER A N 1
ATOM 1976 C CA . SER A 1 251 ? 22.934 -4.559 12.355 1.00 87.69 251 SER A CA 1
ATOM 1977 C C . SER A 1 251 ? 23.906 -5.375 13.224 1.00 87.69 251 SER A C 1
ATOM 1979 O O . SER A 1 251 ? 23.484 -6.320 13.898 1.00 87.69 251 SER A O 1
ATOM 1981 N N . LYS A 1 252 ? 25.201 -5.031 13.227 1.00 89.94 252 LYS A N 1
ATOM 1982 C CA . LYS A 1 252 ? 26.227 -5.692 14.055 1.00 89.94 252 LYS A CA 1
ATOM 1983 C C . LYS A 1 252 ? 26.137 -5.291 15.525 1.00 89.94 252 LYS A C 1
ATOM 1985 O O . LYS A 1 252 ? 26.390 -6.127 16.383 1.00 89.94 252 LYS A O 1
ATOM 1990 N N . GLU A 1 253 ? 25.761 -4.045 15.788 1.00 90.38 253 GLU A N 1
ATOM 1991 C CA . GLU A 1 253 ? 25.637 -3.457 17.126 1.00 90.38 253 GLU A CA 1
ATOM 1992 C C . GLU A 1 253 ? 24.310 -3.815 17.821 1.00 90.38 253 GLU A C 1
ATOM 1994 O O . GLU A 1 253 ? 24.115 -3.486 18.986 1.00 90.38 253 GLU A O 1
ATOM 1999 N N . GLY A 1 254 ? 23.394 -4.508 17.132 1.00 83.31 254 GLY A N 1
ATOM 2000 C CA . GLY A 1 254 ? 22.099 -4.916 17.689 1.00 83.31 254 GLY A CA 1
ATOM 2001 C C . GLY A 1 254 ? 20.994 -3.860 17.577 1.00 83.31 254 GLY A C 1
ATOM 2002 O O . GLY A 1 254 ? 19.911 -4.056 18.117 1.00 83.31 254 GLY A O 1
ATOM 2003 N N . GLY A 1 255 ? 21.218 -2.777 16.826 1.00 76.62 255 GLY A N 1
ATOM 2004 C CA . GLY A 1 255 ? 20.218 -1.742 16.528 1.00 76.62 255 GLY A CA 1
ATOM 2005 C C . GLY A 1 255 ? 19.156 -2.159 15.500 1.00 76.62 255 GLY A C 1
ATOM 2006 O O . GLY A 1 255 ? 18.326 -1.348 15.103 1.00 76.62 255 GLY A O 1
ATOM 2007 N N . VAL A 1 256 ? 19.183 -3.413 15.041 1.00 76.38 256 VAL A N 1
ATOM 2008 C CA . VAL A 1 256 ? 18.208 -4.004 14.117 1.00 76.38 256 VAL A CA 1
ATOM 2009 C C . VAL A 1 256 ? 17.659 -5.292 14.747 1.00 76.38 256 VAL A C 1
ATOM 2011 O O . VAL A 1 256 ? 18.452 -6.065 15.291 1.00 76.38 256 VAL A O 1
ATOM 2014 N N . PRO A 1 257 ? 16.344 -5.579 14.646 1.00 69.38 257 PRO A N 1
ATOM 2015 C CA . PRO A 1 257 ? 15.754 -6.824 15.133 1.00 69.38 257 PRO A CA 1
ATOM 2016 C C . PRO A 1 257 ? 16.523 -8.071 14.679 1.00 69.38 257 PRO A C 1
ATOM 2018 O O . PRO A 1 257 ? 16.919 -8.181 13.515 1.00 69.38 257 PRO A O 1
ATOM 2021 N N . ALA A 1 258 ? 16.696 -9.036 15.589 1.00 66.19 258 ALA A N 1
ATOM 2022 C CA . ALA A 1 258 ? 17.531 -10.223 15.374 1.00 66.19 258 ALA A CA 1
ATOM 2023 C C . ALA A 1 258 ? 17.176 -10.994 14.090 1.00 66.19 258 ALA A C 1
ATOM 2025 O O . ALA A 1 258 ? 18.075 -11.432 13.373 1.00 66.19 258 ALA A O 1
ATOM 2026 N N . GLN A 1 259 ? 15.883 -11.064 13.754 1.00 62.16 259 GLN A N 1
ATOM 2027 C CA . GLN A 1 259 ? 15.369 -11.709 12.540 1.00 62.16 259 GLN A CA 1
ATOM 2028 C C . GLN A 1 259 ? 15.892 -11.100 11.224 1.00 62.16 259 GLN A C 1
ATOM 2030 O O . GLN A 1 259 ? 15.908 -11.780 10.206 1.00 62.16 259 GLN A O 1
ATOM 2035 N N . TYR A 1 260 ? 16.354 -9.846 11.241 1.00 68.88 260 TYR A N 1
ATOM 2036 C CA . TYR A 1 260 ? 16.876 -9.131 10.070 1.00 68.88 260 TYR A CA 1
ATOM 2037 C C . TYR A 1 260 ? 18.389 -8.877 10.133 1.00 68.88 260 TYR A C 1
ATOM 2039 O O . TYR A 1 260 ? 19.008 -8.542 9.119 1.00 68.88 260 TYR A O 1
ATOM 2047 N N . SER A 1 261 ? 19.008 -9.029 11.313 1.00 71.00 261 SER A N 1
ATOM 2048 C CA . SER A 1 261 ? 20.419 -8.686 11.535 1.00 71.00 261 SER A CA 1
ATOM 2049 C C . SER A 1 261 ? 21.330 -9.423 10.547 1.00 71.00 261 SER A C 1
ATOM 2051 O O . SER A 1 261 ? 22.079 -8.790 9.802 1.00 71.00 261 SER A O 1
ATOM 2053 N N . GLN A 1 262 ? 21.220 -10.751 10.446 1.00 71.94 262 GLN A N 1
ATOM 2054 C CA . GLN A 1 262 ? 22.125 -11.554 9.616 1.00 71.94 262 GLN A CA 1
ATOM 2055 C C . GLN A 1 262 ? 22.149 -11.116 8.142 1.00 71.94 262 GLN A C 1
ATOM 2057 O O . GLN A 1 262 ? 23.222 -11.055 7.544 1.00 71.94 262 GLN A O 1
ATOM 2062 N N . GLN A 1 263 ? 20.996 -10.744 7.580 1.00 72.56 263 GLN A N 1
ATOM 2063 C CA . GLN A 1 263 ? 20.871 -10.305 6.188 1.00 72.56 263 GLN A CA 1
ATOM 2064 C C . GLN A 1 263 ? 21.536 -8.941 5.951 1.00 72.56 263 GLN A C 1
ATOM 2066 O O . GLN A 1 263 ? 22.187 -8.737 4.929 1.00 72.56 263 GLN A O 1
ATOM 2071 N N . LEU A 1 264 ? 21.435 -8.016 6.907 1.00 82.12 264 LEU A N 1
ATOM 2072 C CA . LEU A 1 264 ? 21.958 -6.653 6.769 1.00 82.12 264 LEU A CA 1
ATOM 2073 C C . LEU A 1 264 ? 23.416 -6.484 7.229 1.00 82.12 264 LEU A C 1
ATOM 2075 O O . LEU A 1 264 ? 23.985 -5.404 7.088 1.00 82.12 264 LEU A O 1
ATOM 2079 N N . ARG A 1 265 ? 24.065 -7.536 7.745 1.00 81.12 265 ARG A N 1
ATOM 2080 C CA . ARG A 1 265 ? 25.438 -7.466 8.285 1.00 81.12 265 ARG A CA 1
ATOM 2081 C C . ARG A 1 265 ? 26.515 -7.116 7.259 1.00 81.12 265 ARG A C 1
ATOM 2083 O O . ARG A 1 265 ? 27.583 -6.661 7.672 1.00 81.12 265 ARG A O 1
ATOM 2090 N N . SER A 1 266 ? 26.280 -7.303 5.959 1.00 89.06 266 SER A N 1
ATOM 2091 C CA . SER A 1 266 ? 27.281 -7.078 4.907 1.00 89.06 266 SER A CA 1
ATOM 2092 C C . SER A 1 266 ? 26.837 -6.022 3.897 1.00 89.06 266 SER A C 1
ATOM 2094 O O . SER A 1 266 ? 26.126 -6.312 2.936 1.00 89.06 266 SER A O 1
ATOM 2096 N N . SER A 1 267 ? 27.340 -4.794 4.049 1.00 92.50 267 SER A N 1
ATOM 2097 C CA . SER A 1 267 ? 27.069 -3.700 3.104 1.00 92.50 267 SER A CA 1
ATOM 2098 C C . SER A 1 267 ? 27.511 -4.021 1.669 1.00 92.50 267 SER A C 1
ATOM 2100 O O . SER A 1 267 ? 26.854 -3.616 0.711 1.00 92.50 267 SER A O 1
ATOM 2102 N N . ARG A 1 268 ? 28.596 -4.794 1.499 1.00 91.19 268 ARG A N 1
ATOM 2103 C CA . ARG A 1 268 ? 29.086 -5.243 0.185 1.00 91.19 268 ARG A CA 1
ATOM 2104 C C . ARG A 1 268 ? 28.086 -6.170 -0.504 1.00 91.19 268 ARG A C 1
ATOM 2106 O O . ARG A 1 268 ? 27.854 -5.997 -1.695 1.00 91.19 268 ARG A O 1
ATOM 2113 N N . GLN A 1 269 ? 27.519 -7.124 0.234 1.00 85.12 269 GLN A N 1
ATOM 2114 C CA . GLN A 1 269 ? 26.558 -8.089 -0.301 1.00 85.12 269 GLN A CA 1
ATOM 2115 C C . GLN A 1 269 ? 25.248 -7.403 -0.693 1.00 85.12 269 GLN A C 1
ATOM 2117 O O . GLN A 1 269 ? 24.762 -7.609 -1.801 1.00 85.12 269 GLN A O 1
ATOM 2122 N N . VAL A 1 270 ? 24.740 -6.519 0.174 1.00 89.06 270 VAL A N 1
ATOM 2123 C CA . VAL A 1 270 ? 23.537 -5.723 -0.107 1.00 89.06 270 VAL A CA 1
ATOM 2124 C C . VAL A 1 270 ? 23.741 -4.867 -1.357 1.00 89.06 270 VAL A C 1
ATOM 2126 O O . VAL A 1 270 ? 22.914 -4.889 -2.265 1.00 89.06 270 VAL A O 1
ATOM 2129 N N . ARG A 1 271 ? 24.876 -4.160 -1.453 1.00 92.81 271 ARG A N 1
ATOM 2130 C CA . ARG A 1 271 ? 25.199 -3.334 -2.625 1.00 92.81 271 ARG A CA 1
ATOM 2131 C C . ARG A 1 271 ? 25.257 -4.157 -3.909 1.00 92.81 271 ARG A C 1
ATOM 2133 O O . ARG A 1 271 ? 24.715 -3.711 -4.912 1.00 92.81 271 ARG A O 1
ATOM 2140 N N . GLN A 1 272 ? 25.916 -5.317 -3.876 1.00 84.81 272 GLN A N 1
ATOM 2141 C CA . GLN A 1 272 ? 26.059 -6.178 -5.050 1.00 84.81 272 GLN A CA 1
ATOM 2142 C C . GLN A 1 272 ? 24.693 -6.659 -5.541 1.00 84.81 272 GLN A C 1
ATOM 2144 O O . GLN A 1 272 ? 24.368 -6.457 -6.702 1.00 84.81 272 GLN A O 1
ATOM 2149 N N . ALA A 1 273 ? 23.853 -7.170 -4.637 1.00 79.62 273 ALA A N 1
ATOM 2150 C CA . ALA A 1 273 ? 22.517 -7.635 -4.989 1.00 79.62 273 ALA A CA 1
ATOM 2151 C C . ALA A 1 273 ? 21.657 -6.530 -5.629 1.00 79.62 273 ALA A C 1
ATOM 2153 O O . ALA A 1 273 ? 20.942 -6.786 -6.593 1.00 79.62 273 ALA A O 1
ATOM 2154 N N . LEU A 1 274 ? 21.731 -5.298 -5.109 1.00 85.06 274 LEU A N 1
ATOM 2155 C CA . LEU A 1 274 ? 21.021 -4.149 -5.680 1.00 85.06 274 LEU A CA 1
ATOM 2156 C C . LEU A 1 274 ? 21.569 -3.751 -7.061 1.00 85.06 274 LEU A C 1
ATOM 2158 O O . LEU A 1 274 ? 20.788 -3.401 -7.946 1.00 85.06 274 LEU A O 1
ATOM 2162 N N . ALA A 1 275 ? 22.891 -3.782 -7.240 1.00 81.88 275 ALA A N 1
ATOM 2163 C CA . ALA A 1 275 ? 23.545 -3.434 -8.499 1.00 81.88 275 ALA A CA 1
ATOM 2164 C C . ALA A 1 275 ? 23.236 -4.450 -9.608 1.00 81.88 275 ALA A C 1
ATOM 2166 O O . ALA A 1 275 ? 22.861 -4.040 -10.699 1.00 81.88 275 ALA A O 1
ATOM 2167 N N . ASP A 1 276 ? 23.298 -5.752 -9.301 1.00 77.50 276 ASP A N 1
ATOM 2168 C CA . ASP A 1 276 ? 23.083 -6.856 -10.256 1.00 77.50 276 ASP A CA 1
ATOM 2169 C C . ASP A 1 276 ? 21.701 -6.829 -10.930 1.00 77.50 276 ASP A C 1
ATOM 2171 O O . ASP A 1 276 ? 21.470 -7.521 -11.917 1.00 77.50 276 ASP A O 1
ATOM 2175 N N . MET A 1 277 ? 20.759 -6.070 -10.367 1.00 77.00 277 MET A N 1
ATOM 2176 C CA . MET A 1 277 ? 19.351 -6.035 -10.767 1.00 77.00 277 MET A CA 1
ATOM 2177 C C . MET A 1 277 ? 18.883 -4.618 -11.128 1.00 77.00 277 MET A C 1
ATOM 2179 O O . MET A 1 277 ? 17.681 -4.324 -11.070 1.00 77.00 277 MET A O 1
ATOM 2183 N N . ASP A 1 278 ? 19.824 -3.723 -11.445 1.00 77.06 278 ASP A N 1
ATOM 2184 C CA . ASP A 1 278 ? 19.585 -2.336 -11.872 1.00 77.06 278 ASP A CA 1
ATOM 2185 C C . ASP A 1 278 ? 18.741 -1.520 -10.873 1.00 77.06 278 ASP A C 1
ATOM 2187 O O . ASP A 1 278 ? 17.909 -0.668 -11.219 1.00 77.06 278 ASP A O 1
ATOM 2191 N N . LYS A 1 279 ? 18.921 -1.797 -9.576 1.00 83.38 279 LYS A N 1
ATOM 2192 C CA . LYS A 1 279 ? 18.244 -1.066 -8.490 1.00 83.38 279 LYS A CA 1
ATOM 2193 C C . LYS A 1 279 ? 19.033 0.136 -8.003 1.00 83.38 279 LYS A C 1
ATOM 2195 O O . LYS A 1 279 ? 18.504 0.923 -7.219 1.00 83.38 279 LYS A O 1
ATOM 2200 N N . LEU A 1 280 ? 20.257 0.307 -8.494 1.00 87.62 280 LEU A N 1
ATOM 2201 C CA . LEU A 1 280 ? 21.106 1.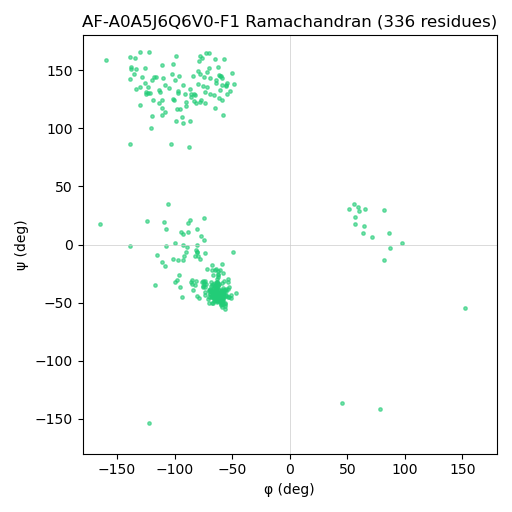454 -8.213 1.00 87.62 280 LEU A CA 1
ATOM 2202 C C . LEU A 1 280 ? 21.252 2.334 -9.455 1.00 87.62 280 LEU A C 1
ATOM 2204 O O . LEU A 1 280 ? 21.344 1.837 -10.571 1.00 87.62 280 LEU A O 1
ATOM 2208 N N . ILE A 1 281 ? 21.298 3.650 -9.252 1.00 86.06 281 ILE A N 1
ATOM 2209 C CA . ILE A 1 281 ? 21.699 4.606 -10.286 1.00 86.06 281 ILE A CA 1
ATOM 2210 C C . ILE A 1 281 ? 23.207 4.849 -10.121 1.00 86.06 281 ILE A C 1
ATOM 2212 O O . ILE A 1 281 ? 23.610 5.473 -9.126 1.00 86.06 281 ILE A O 1
ATOM 2216 N N . PRO A 1 282 ? 24.051 4.374 -11.055 1.00 88.06 282 PRO A N 1
ATOM 2217 C CA . PRO A 1 282 ? 25.489 4.567 -10.965 1.00 88.06 282 PRO A CA 1
ATOM 2218 C C . PRO A 1 282 ? 25.867 6.033 -11.198 1.00 88.06 282 PRO A C 1
ATOM 2220 O O . PRO A 1 282 ? 25.192 6.784 -11.904 1.00 88.06 282 PRO A O 1
ATOM 2223 N N . ARG A 1 283 ? 26.987 6.441 -10.606 1.00 89.00 283 ARG A N 1
ATOM 2224 C CA . ARG A 1 283 ? 27.643 7.725 -10.841 1.00 89.00 283 ARG A CA 1
ATOM 2225 C C . ARG A 1 283 ? 28.762 7.543 -11.857 1.00 89.00 283 ARG A C 1
ATOM 2227 O O . ARG A 1 283 ? 29.641 6.703 -11.663 1.00 89.00 283 ARG A O 1
ATOM 2234 N N . GLN A 1 284 ? 28.794 8.386 -12.882 1.00 88.56 284 GLN A N 1
ATOM 2235 C CA . GLN A 1 284 ? 29.950 8.492 -13.765 1.00 88.56 284 GLN A CA 1
ATOM 2236 C C . GLN A 1 284 ? 31.002 9.418 -13.144 1.00 88.56 284 GLN A C 1
ATOM 2238 O O . GLN A 1 284 ? 30.712 10.558 -12.781 1.00 88.56 284 GLN A O 1
ATOM 2243 N N . LYS A 1 285 ? 32.226 8.914 -12.971 1.00 85.31 285 LYS A N 1
ATOM 2244 C CA . LYS A 1 285 ? 33.377 9.725 -12.553 1.00 85.31 285 LYS A CA 1
ATOM 2245 C C . LYS A 1 285 ? 33.910 10.561 -13.725 1.00 85.31 285 LYS A C 1
ATOM 2247 O O . LYS A 1 285 ? 33.709 10.157 -14.868 1.00 85.31 285 LYS A O 1
ATOM 2252 N N . PRO A 1 286 ? 34.685 11.637 -13.470 1.00 84.00 286 PRO A N 1
ATOM 2253 C CA . PRO A 1 286 ? 35.331 12.423 -14.529 1.00 84.00 286 PRO A CA 1
ATOM 2254 C C . PRO A 1 286 ? 36.185 11.589 -15.497 1.00 84.00 286 PRO A C 1
ATOM 2256 O O . PRO A 1 286 ? 36.271 11.898 -16.676 1.00 84.00 286 PRO A O 1
ATOM 2259 N N . CYS A 1 287 ? 36.764 10.481 -15.024 1.00 84.62 287 CYS A N 1
ATOM 2260 C CA . CYS A 1 287 ? 37.513 9.530 -15.848 1.00 84.62 287 CYS A CA 1
ATOM 2261 C C . CYS A 1 287 ? 36.638 8.590 -16.706 1.00 84.62 287 CYS A C 1
ATOM 2263 O O . CYS A 1 287 ? 37.149 7.620 -17.256 1.00 84.62 287 CYS A O 1
ATOM 2265 N N . GLY A 1 288 ? 35.318 8.793 -16.757 1.00 85.19 288 GLY A N 1
ATOM 2266 C CA . GLY A 1 288 ? 34.362 7.959 -17.493 1.00 85.19 288 GLY A CA 1
ATOM 2267 C C . GLY A 1 288 ? 33.919 6.680 -16.770 1.00 85.19 288 GLY A C 1
ATOM 2268 O O . GLY A 1 288 ? 32.914 6.084 -17.155 1.00 85.19 288 GLY A O 1
ATOM 2269 N N . LYS A 1 289 ? 34.606 6.267 -15.695 1.00 89.12 289 LYS A N 1
ATOM 2270 C CA . LYS A 1 289 ? 34.281 5.050 -14.930 1.00 89.12 289 LYS A CA 1
ATOM 2271 C C . LYS A 1 289 ? 32.961 5.186 -14.163 1.00 89.12 289 LYS A C 1
ATOM 2273 O O . LYS A 1 289 ? 32.797 6.125 -13.382 1.00 89.12 289 LYS A O 1
ATOM 2278 N N . LEU A 1 290 ? 32.074 4.202 -14.311 1.00 88.94 290 LEU A N 1
ATOM 2279 C CA . LEU A 1 290 ? 30.849 4.077 -13.517 1.00 88.94 290 LEU A CA 1
ATOM 2280 C C . LEU A 1 290 ? 31.138 3.466 -12.138 1.00 88.94 290 LEU A C 1
ATOM 2282 O O . LEU A 1 290 ? 31.927 2.526 -12.009 1.00 88.94 290 LEU A O 1
ATOM 2286 N N . VAL A 1 291 ? 30.511 4.016 -11.099 1.00 91.00 291 VAL A N 1
ATOM 2287 C CA . VAL A 1 291 ? 30.550 3.493 -9.728 1.00 91.00 291 VAL A CA 1
ATOM 2288 C C . VAL A 1 291 ? 29.174 3.563 -9.069 1.00 91.00 291 VAL A C 1
ATOM 2290 O O . VAL A 1 291 ? 28.470 4.555 -9.211 1.00 91.00 291 VAL A O 1
ATOM 2293 N N . ASP A 1 292 ? 28.815 2.565 -8.263 1.00 90.75 292 ASP A N 1
ATOM 2294 C CA . ASP A 1 292 ? 27.478 2.488 -7.635 1.00 90.75 292 ASP A CA 1
ATOM 2295 C C . ASP A 1 292 ? 27.376 3.237 -6.302 1.00 90.75 292 ASP A C 1
ATOM 2297 O O . ASP A 1 292 ? 26.537 2.922 -5.459 1.00 90.75 292 ASP A O 1
ATOM 2301 N N . TYR A 1 293 ? 28.277 4.188 -6.060 1.00 92.75 293 TYR A N 1
ATOM 2302 C CA . TYR A 1 293 ? 28.290 4.975 -4.836 1.00 92.75 293 TYR A CA 1
ATOM 2303 C C . TYR A 1 293 ? 28.456 6.460 -5.132 1.00 92.75 293 TYR A C 1
ATOM 2305 O O . TYR A 1 293 ? 29.102 6.874 -6.096 1.00 92.75 293 TYR A O 1
ATOM 2313 N N . TRP A 1 294 ? 27.904 7.255 -4.230 1.00 93.12 294 TRP A N 1
ATOM 2314 C CA . TRP A 1 294 ? 27.874 8.701 -4.270 1.00 93.12 294 TRP A CA 1
ATOM 2315 C C . TRP A 1 294 ? 28.482 9.227 -2.973 1.00 93.12 294 TRP A C 1
ATOM 2317 O O . TRP A 1 294 ? 28.108 8.790 -1.887 1.00 93.12 294 TRP A O 1
ATOM 2327 N N . ASN A 1 295 ? 29.431 10.152 -3.092 1.00 92.50 295 ASN A N 1
ATOM 2328 C CA . ASN A 1 295 ? 29.913 10.942 -1.965 1.00 92.50 295 ASN A CA 1
ATOM 2329 C C . ASN A 1 295 ? 29.128 12.252 -1.979 1.00 92.50 295 ASN A C 1
ATOM 2331 O O . ASN A 1 295 ? 29.225 13.005 -2.949 1.00 92.50 295 ASN A O 1
ATOM 2335 N N . ILE A 1 296 ? 28.351 12.497 -0.934 1.00 90.19 296 ILE A N 1
ATOM 2336 C CA . ILE A 1 296 ? 27.407 13.611 -0.869 1.00 90.19 296 ILE A CA 1
ATOM 2337 C C . ILE A 1 296 ? 27.634 14.466 0.375 1.00 90.19 296 ILE A C 1
ATOM 2339 O O . ILE A 1 296 ? 28.079 13.953 1.406 1.00 90.19 296 ILE A O 1
ATOM 2343 N N . ASN A 1 297 ? 27.292 15.748 0.269 1.00 91.00 297 ASN A N 1
ATOM 2344 C CA . ASN A 1 297 ? 27.113 16.660 1.392 1.00 91.00 297 ASN A CA 1
ATOM 2345 C C . ASN A 1 297 ? 25.616 16.933 1.531 1.00 91.00 297 ASN A C 1
ATOM 2347 O O . ASN A 1 297 ? 24.999 17.506 0.634 1.00 91.00 297 ASN A O 1
ATOM 2351 N N . LEU A 1 298 ? 25.030 16.486 2.633 1.00 89.56 298 LEU A N 1
ATOM 2352 C CA . LEU A 1 298 ? 23.631 16.733 2.956 1.00 89.56 298 LEU A CA 1
ATOM 2353 C C . LEU A 1 298 ? 23.533 18.011 3.777 1.00 89.56 298 LEU A C 1
ATOM 2355 O O . LEU A 1 298 ? 24.246 18.138 4.770 1.00 89.56 298 LEU A O 1
ATOM 2359 N N . GLN A 1 299 ? 22.651 18.920 3.373 1.00 89.06 299 GLN A N 1
ATOM 2360 C CA . GLN A 1 299 ? 22.317 20.108 4.155 1.00 89.06 299 GLN A CA 1
ATOM 2361 C C . GLN A 1 299 ? 21.096 19.779 5.018 1.00 89.06 299 GLN A C 1
ATOM 2363 O O . GLN A 1 299 ? 19.987 19.634 4.497 1.00 89.06 299 GLN A O 1
ATOM 2368 N N . LEU A 1 300 ? 21.325 19.575 6.314 1.00 87.19 300 LEU A N 1
ATOM 2369 C CA . LEU A 1 300 ? 20.305 19.203 7.294 1.00 87.19 300 LEU A CA 1
ATOM 2370 C C . LEU A 1 300 ? 20.067 20.359 8.268 1.00 87.19 300 LEU A C 1
ATOM 2372 O O . LEU A 1 300 ? 20.963 21.158 8.513 1.00 87.19 300 LEU A O 1
ATOM 2376 N N . GLU A 1 301 ? 18.880 20.416 8.863 1.00 83.31 301 GLU A N 1
ATOM 2377 C CA . GLU A 1 301 ? 18.549 21.377 9.918 1.00 83.31 301 GLU A CA 1
ATOM 2378 C C . GLU A 1 301 ? 18.380 20.628 11.243 1.00 83.31 301 GLU A C 1
ATOM 2380 O O . GLU A 1 301 ? 17.594 19.680 11.321 1.00 83.31 301 GLU A O 1
ATOM 2385 N N . VAL A 1 302 ? 19.137 21.023 12.266 1.00 82.88 302 VAL A N 1
ATOM 2386 C CA . VAL A 1 302 ? 19.117 20.425 13.609 1.00 82.88 302 VAL A CA 1
ATOM 2387 C C . VAL A 1 302 ? 18.987 21.560 14.613 1.00 82.88 302 VAL A C 1
ATOM 2389 O O . VAL A 1 302 ? 19.817 22.460 14.619 1.00 82.88 302 VAL A O 1
ATOM 2392 N N . ASP A 1 303 ? 17.921 21.553 15.415 1.00 82.81 303 ASP A N 1
ATOM 2393 C CA . ASP A 1 303 ? 17.639 22.587 16.424 1.00 82.81 303 ASP A CA 1
ATOM 2394 C C . ASP A 1 303 ? 17.681 24.039 15.890 1.00 82.81 303 ASP A C 1
ATOM 2396 O O . ASP A 1 303 ? 17.987 24.982 16.614 1.00 82.81 303 ASP A O 1
ATOM 2400 N N . GLY A 1 304 ? 17.335 24.229 14.608 1.00 80.81 304 GLY A N 1
ATOM 2401 C CA . GLY A 1 304 ? 17.330 25.528 13.922 1.00 80.81 304 GLY A CA 1
ATOM 2402 C C . GLY A 1 304 ? 18.673 25.938 13.302 1.00 80.81 304 GLY A C 1
ATOM 2403 O O . GLY A 1 304 ? 18.741 26.965 12.626 1.00 80.81 304 GLY A O 1
ATOM 2404 N N . GLU A 1 305 ? 19.728 25.138 13.472 1.00 84.81 305 GLU A N 1
ATOM 2405 C CA . GLU A 1 305 ? 21.031 25.349 12.840 1.00 84.81 305 GLU A CA 1
ATOM 2406 C C . GLU A 1 305 ? 21.209 24.467 11.598 1.00 84.81 305 GLU A C 1
ATOM 2408 O O . GLU A 1 305 ? 20.809 23.300 11.557 1.00 84.81 305 GLU A O 1
ATOM 2413 N N . GLN A 1 306 ? 21.836 25.026 10.559 1.00 85.19 306 GLN A N 1
ATOM 2414 C CA . GLN A 1 306 ? 22.182 24.287 9.346 1.00 85.19 306 GLN A CA 1
ATOM 2415 C C . GLN A 1 306 ? 23.476 23.500 9.560 1.00 85.19 306 GLN A C 1
ATOM 2417 O O . GLN A 1 306 ? 24.533 24.072 9.826 1.00 85.19 306 GLN A O 1
ATOM 2422 N N . VAL A 1 307 ? 23.399 22.184 9.388 1.00 89.81 307 VAL A N 1
ATOM 2423 C C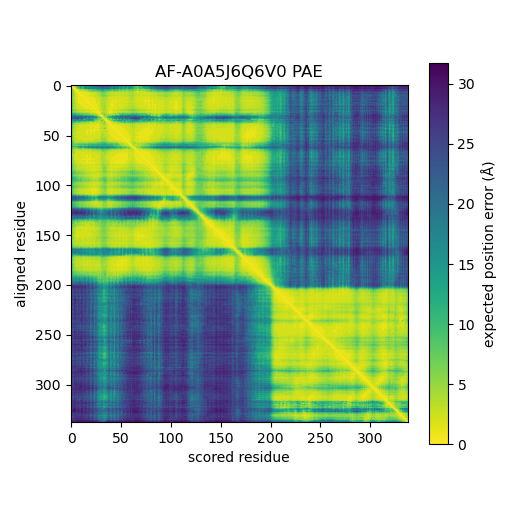A . VAL A 1 307 ? 24.510 21.251 9.554 1.00 89.81 307 VAL A CA 1
ATOM 2424 C C . VAL A 1 307 ? 24.774 20.534 8.237 1.00 89.81 307 VAL A C 1
ATOM 2426 O O . VAL A 1 307 ? 23.904 19.862 7.680 1.00 89.81 307 VAL A O 1
ATOM 2429 N N . THR A 1 308 ? 26.015 20.618 7.759 1.00 90.62 308 THR A N 1
ATOM 2430 C CA . THR A 1 308 ? 26.455 19.865 6.583 1.00 90.62 308 THR A CA 1
ATOM 2431 C C . THR A 1 308 ? 27.021 18.508 6.992 1.00 90.62 308 THR A C 1
ATOM 2433 O O . THR A 1 308 ? 28.044 18.422 7.674 1.00 90.62 308 THR A O 1
ATOM 2436 N N . VAL A 1 309 ? 26.405 17.426 6.517 1.00 90.56 309 VAL A N 1
ATOM 2437 C CA . VAL A 1 309 ? 26.808 16.054 6.845 1.00 90.56 309 VAL A CA 1
ATOM 2438 C C . VAL A 1 309 ? 27.351 15.338 5.612 1.00 90.56 309 VAL A C 1
ATOM 2440 O O . VAL A 1 309 ? 26.659 15.165 4.608 1.00 90.56 309 VAL A O 1
ATOM 2443 N N . LYS A 1 310 ? 28.602 14.872 5.694 1.00 92.38 310 LYS A N 1
ATOM 2444 C CA . LYS A 1 310 ? 29.241 14.092 4.624 1.00 92.38 310 LYS A CA 1
ATOM 2445 C C . LYS A 1 310 ? 28.838 12.625 4.718 1.00 92.38 310 LYS A C 1
ATOM 2447 O O . LYS A 1 310 ? 28.988 12.006 5.776 1.00 92.38 310 LYS A O 1
ATOM 2452 N N . ARG A 1 311 ? 28.367 12.042 3.615 1.00 92.62 311 ARG A N 1
ATOM 2453 C CA . ARG A 1 311 ? 27.971 10.626 3.552 1.00 92.62 311 ARG A CA 1
ATOM 2454 C C . ARG A 1 311 ? 28.447 9.956 2.270 1.00 92.62 311 ARG A C 1
ATOM 2456 O O . ARG A 1 311 ? 28.579 10.590 1.223 1.00 92.62 311 ARG A O 1
ATOM 2463 N N . LYS A 1 312 ? 28.685 8.647 2.366 1.00 94.06 312 LYS A N 1
ATOM 2464 C CA . LYS A 1 312 ? 28.921 7.766 1.222 1.00 94.06 312 LYS A CA 1
ATOM 2465 C C . LYS A 1 312 ? 27.731 6.828 1.092 1.00 94.06 312 LYS A C 1
ATOM 2467 O O . LYS A 1 312 ? 27.538 5.954 1.927 1.00 94.06 312 LYS A O 1
ATOM 2472 N N . VAL A 1 313 ? 26.955 7.003 0.034 1.00 95.19 313 VAL A N 1
ATOM 2473 C CA . VAL A 1 313 ? 25.646 6.362 -0.121 1.00 95.19 313 VAL A CA 1
ATOM 2474 C C . VAL A 1 313 ? 25.515 5.680 -1.474 1.00 95.19 313 VAL A C 1
ATOM 2476 O O . VAL A 1 313 ? 26.293 5.934 -2.394 1.00 95.19 313 VAL A O 1
ATOM 2479 N N . VAL A 1 314 ? 24.508 4.828 -1.615 1.00 94.94 314 VAL A N 1
ATOM 2480 C CA . VAL A 1 314 ? 24.029 4.348 -2.916 1.00 94.94 314 VAL A CA 1
ATOM 2481 C C . VAL A 1 314 ? 22.753 5.097 -3.288 1.00 94.94 314 VAL A C 1
ATOM 2483 O O . VAL A 1 314 ? 21.974 5.457 -2.407 1.00 94.94 314 VAL A O 1
ATOM 2486 N N . ARG A 1 315 ? 22.531 5.344 -4.581 1.00 92.81 315 ARG A N 1
ATOM 2487 C CA . ARG A 1 315 ? 21.322 6.010 -5.085 1.00 92.81 315 ARG A CA 1
ATOM 2488 C C . ARG A 1 315 ? 20.378 4.959 -5.648 1.00 92.81 315 ARG A C 1
ATOM 2490 O O . ARG A 1 315 ? 20.793 4.204 -6.520 1.00 92.81 315 ARG A O 1
ATOM 2497 N N . LEU A 1 316 ? 19.136 4.917 -5.177 1.00 86.44 316 LEU A N 1
ATOM 2498 C CA . LEU A 1 316 ? 18.147 3.952 -5.661 1.00 86.44 316 LEU A CA 1
ATOM 2499 C C . LEU A 1 316 ? 17.570 4.374 -7.018 1.00 86.44 316 LEU A C 1
ATOM 2501 O O . LEU A 1 316 ? 17.411 5.565 -7.282 1.00 86.44 316 LEU A O 1
ATOM 2505 N N . SER A 1 317 ? 17.231 3.407 -7.872 1.00 76.94 317 SER A N 1
ATOM 2506 C CA . SER A 1 317 ? 16.516 3.639 -9.135 1.00 76.94 317 SER A CA 1
ATOM 2507 C C . SER A 1 317 ? 15.0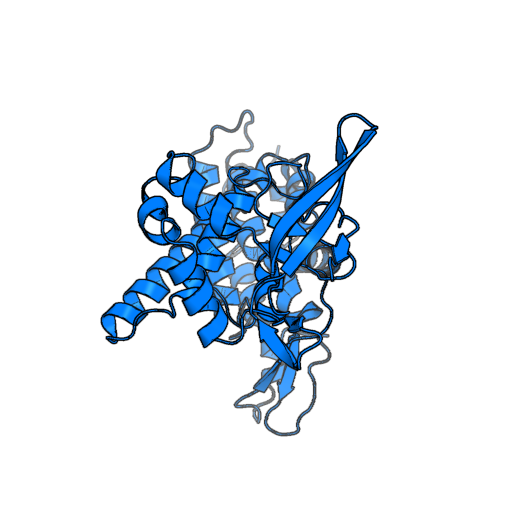15 3.855 -8.913 1.00 76.94 317 SER A C 1
ATOM 2509 O O . SER A 1 317 ? 14.484 3.512 -7.859 1.00 76.94 317 SER A O 1
ATOM 2511 N N . GLY A 1 318 ? 14.297 4.421 -9.890 1.00 60.88 318 GLY A N 1
ATOM 2512 C CA . GLY A 1 318 ? 12.893 4.831 -9.715 1.00 60.88 318 GLY A CA 1
ATOM 2513 C C . GLY A 1 318 ? 11.931 3.710 -9.286 1.00 60.88 318 GLY A C 1
ATOM 2514 O O . GLY A 1 318 ? 10.917 3.979 -8.652 1.00 60.88 318 GLY A O 1
ATOM 2515 N N . VAL A 1 319 ? 12.239 2.441 -9.569 1.00 52.47 319 VAL A N 1
ATOM 2516 C CA . VAL A 1 319 ? 11.469 1.293 -9.051 1.00 52.47 319 VAL A CA 1
ATOM 2517 C C . VAL A 1 319 ? 11.746 1.072 -7.559 1.00 52.47 319 VAL A C 1
ATOM 2519 O O . VAL A 1 319 ? 10.810 0.893 -6.791 1.00 52.47 319 VAL A O 1
ATOM 2522 N N . ALA A 1 320 ? 13.010 1.150 -7.139 1.00 54.97 320 ALA A N 1
ATOM 2523 C CA . ALA A 1 320 ? 13.432 0.956 -5.752 1.00 54.97 320 ALA A CA 1
ATOM 2524 C C . ALA A 1 320 ? 13.078 2.148 -4.845 1.00 54.97 320 ALA A C 1
ATOM 2526 O O . ALA A 1 320 ? 12.748 1.965 -3.679 1.00 54.97 320 ALA A O 1
ATOM 2527 N N . GLN A 1 321 ? 13.074 3.371 -5.382 1.00 64.31 321 GLN A N 1
ATOM 2528 C CA . GLN A 1 321 ? 12.621 4.559 -4.651 1.00 64.31 321 GLN A CA 1
ATOM 2529 C C . GLN A 1 321 ? 11.138 4.473 -4.272 1.00 64.31 321 GLN A C 1
ATOM 2531 O O . GLN A 1 321 ? 10.743 4.972 -3.223 1.00 64.31 321 GLN A O 1
ATOM 2536 N N . ARG A 1 322 ? 10.317 3.816 -5.105 1.00 57.22 322 ARG A N 1
ATOM 2537 C CA . ARG A 1 322 ? 8.871 3.680 -4.877 1.00 57.22 322 ARG A CA 1
ATOM 2538 C C . ARG A 1 322 ? 8.519 2.816 -3.668 1.00 57.22 322 ARG A C 1
ATOM 2540 O O . ARG A 1 322 ? 7.419 2.974 -3.149 1.00 57.22 322 ARG A O 1
ATOM 2547 N N . MET A 1 323 ? 9.446 1.998 -3.169 1.00 57.53 323 MET A N 1
ATOM 2548 C CA . MET A 1 323 ? 9.283 1.300 -1.885 1.00 57.53 323 MET A CA 1
ATOM 2549 C C . MET A 1 323 ? 9.170 2.280 -0.718 1.00 57.53 323 MET A C 1
ATOM 2551 O O . MET A 1 323 ? 8.520 2.011 0.274 1.00 57.53 323 MET A O 1
ATOM 2555 N N . PHE A 1 324 ? 9.719 3.478 -0.869 1.00 63.25 324 PHE A N 1
ATOM 2556 C CA . PHE A 1 324 ? 9.703 4.498 0.160 1.00 63.25 324 PHE A CA 1
ATOM 2557 C C . PHE A 1 324 ? 8.701 5.618 -0.160 1.00 63.25 324 PHE A C 1
ATOM 2559 O O . PHE A 1 324 ? 8.992 6.781 0.065 1.00 63.25 324 PHE A O 1
ATOM 2566 N N . SER A 1 325 ? 7.556 5.327 -0.784 1.00 50.91 325 SER A N 1
ATOM 2567 C CA . SER A 1 325 ? 6.689 6.366 -1.379 1.00 50.91 325 SER A CA 1
ATOM 2568 C C . SER A 1 325 ? 5.573 6.917 -0.477 1.00 50.91 325 SER A C 1
ATOM 2570 O O . SER A 1 325 ? 4.849 7.811 -0.912 1.00 50.91 325 SER A O 1
ATOM 2572 N N . VAL A 1 326 ? 5.434 6.441 0.764 1.00 45.34 326 VAL A N 1
ATOM 2573 C CA . VAL A 1 326 ? 4.350 6.829 1.689 1.00 45.34 326 VAL A CA 1
ATOM 2574 C C . VAL A 1 326 ? 4.949 7.428 2.967 1.00 45.34 326 VAL A C 1
ATOM 2576 O O . VAL A 1 326 ? 5.848 6.829 3.547 1.00 45.34 326 VAL A O 1
ATOM 2579 N N . ASP A 1 327 ? 4.458 8.601 3.383 1.00 52.44 327 ASP A N 1
ATOM 2580 C CA . ASP A 1 327 ? 4.842 9.330 4.613 1.00 52.44 327 ASP A CA 1
ATOM 2581 C C . ASP A 1 327 ? 6.315 9.726 4.744 1.00 52.44 327 ASP A C 1
ATOM 2583 O O . ASP A 1 327 ? 6.871 9.822 5.839 1.00 52.44 327 ASP A O 1
ATOM 2587 N N . MET A 1 328 ? 6.961 10.005 3.619 1.00 59.38 328 MET A N 1
ATOM 2588 C CA . MET A 1 328 ? 8.351 10.426 3.640 1.00 59.38 328 MET A CA 1
ATOM 2589 C C . MET A 1 328 ? 8.529 11.857 4.180 1.00 59.38 328 MET A C 1
ATOM 2591 O O . MET A 1 328 ? 7.795 12.764 3.771 1.00 59.38 328 MET A O 1
ATOM 2595 N N . PRO A 1 329 ? 9.524 12.098 5.060 1.00 66.06 329 PRO A N 1
ATOM 2596 C CA . PRO A 1 329 ? 9.878 13.443 5.495 1.00 66.06 329 PRO A CA 1
ATOM 2597 C C . PRO A 1 329 ? 10.230 14.357 4.316 1.00 66.06 329 PRO A C 1
ATOM 2599 O O . PRO A 1 329 ? 10.584 13.899 3.228 1.00 66.06 329 PRO A O 1
ATOM 2602 N N . LYS A 1 330 ? 10.156 15.677 4.545 1.00 75.75 330 LYS A N 1
ATOM 2603 C CA . LYS A 1 330 ? 10.520 16.674 3.530 1.00 75.75 330 LYS A CA 1
ATOM 2604 C C . LYS A 1 330 ? 11.920 16.364 2.966 1.00 75.75 330 LYS A C 1
ATOM 2606 O O . LYS A 1 330 ? 12.837 16.128 3.761 1.00 75.75 330 LYS A O 1
ATOM 2611 N N . PRO A 1 331 ? 12.093 16.361 1.630 1.00 81.88 331 PRO A N 1
ATOM 2612 C CA . PRO A 1 331 ? 13.401 16.168 1.024 1.00 81.88 331 PRO A CA 1
ATOM 2613 C C . PRO A 1 331 ? 14.392 17.238 1.482 1.00 81.88 331 PRO A C 1
ATOM 2615 O O . PRO A 1 331 ? 14.021 18.401 1.647 1.00 81.88 331 PRO A O 1
ATOM 2618 N N . VAL A 1 332 ? 15.647 16.838 1.659 1.00 85.00 332 VAL A N 1
ATOM 2619 C CA . VAL A 1 332 ? 16.758 17.729 2.011 1.00 85.00 332 VAL A CA 1
ATOM 2620 C C . VAL A 1 332 ? 17.599 18.050 0.780 1.00 85.00 332 VAL A C 1
ATOM 2622 O O . VAL A 1 332 ? 17.626 17.277 -0.182 1.00 85.00 332 VAL A O 1
ATOM 2625 N N . LYS A 1 333 ? 18.291 19.190 0.799 1.00 85.19 333 LYS A N 1
ATOM 2626 C CA . LYS A 1 333 ? 19.202 19.562 -0.289 1.00 85.19 333 LYS A CA 1
ATOM 2627 C C . LYS A 1 333 ? 20.479 18.736 -0.224 1.00 85.19 333 LYS A C 1
ATOM 2629 O O . LYS A 1 333 ? 20.987 18.443 0.864 1.00 85.19 333 LYS A O 1
ATOM 2634 N N . VAL A 1 334 ? 21.013 18.390 -1.392 1.00 86.06 334 VAL A N 1
ATOM 2635 C CA . VAL A 1 334 ? 22.252 17.617 -1.501 1.00 86.06 334 VAL A CA 1
ATOM 2636 C C . VAL A 1 334 ? 23.213 18.211 -2.523 1.00 86.06 334 VAL A C 1
ATOM 2638 O O . VAL A 1 334 ? 22.843 18.507 -3.656 1.00 86.06 334 VAL A O 1
ATOM 2641 N N . GLU A 1 335 ? 24.483 18.314 -2.136 1.00 84.12 335 GLU A N 1
ATOM 2642 C CA . GLU A 1 335 ? 25.585 18.665 -3.031 1.00 84.12 335 GLU A CA 1
ATOM 2643 C C . GLU A 1 335 ? 26.463 17.438 -3.299 1.00 84.12 335 GLU A C 1
ATOM 2645 O O . GLU A 1 335 ? 26.780 16.653 -2.398 1.00 84.12 335 GLU A O 1
ATOM 2650 N N . ILE A 1 336 ? 26.865 17.253 -4.558 1.00 76.38 336 ILE A N 1
ATOM 2651 C CA . ILE A 1 336 ? 27.716 16.135 -4.972 1.00 76.38 336 ILE A CA 1
ATOM 2652 C C . ILE A 1 336 ? 29.177 16.562 -4.847 1.00 76.38 336 ILE A C 1
ATOM 2654 O O . ILE A 1 336 ? 29.607 17.506 -5.506 1.00 76.38 336 ILE A O 1
ATOM 2658 N N . ASN A 1 337 ? 29.964 15.822 -4.065 1.00 70.94 337 ASN A N 1
ATOM 2659 C CA . ASN A 1 337 ? 31.413 16.011 -4.060 1.00 70.94 337 ASN A CA 1
ATOM 2660 C C . ASN A 1 337 ? 32.015 15.446 -5.352 1.00 70.94 337 ASN A C 1
ATOM 2662 O O . ASN A 1 337 ? 31.716 14.299 -5.720 1.00 70.94 337 ASN A O 1
ATOM 2666 N N . ALA A 1 338 ? 32.864 16.243 -6.007 1.00 55.56 338 ALA A N 1
ATOM 2667 C CA . ALA A 1 338 ? 33.617 15.855 -7.201 1.00 55.56 338 ALA A CA 1
ATOM 2668 C C . ALA A 1 338 ? 34.378 14.531 -7.020 1.00 55.56 338 ALA A C 1
ATOM 2670 O O . ALA A 1 338 ? 34.873 14.244 -5.907 1.00 55.56 338 ALA A O 1
#

pLDDT: mean 79.35, std 14.4, range [33.97, 96.25]

Foldseek 3Di:
DFDLDADDCVPFVVLLLVQLCLQCPQCALDCPAQRNGGCSNSLQLQQLLVQQLVVLVVDDDPDSLSSLLSNLLSLLSNLLQSLVSVPWKWKAFPPPRHTDPPPGGPNVVQPPVVGPDIDIDTDPDDQPDQRSLVVSLVVSVVSHDPSSCSNNVVVVVLSNCLSNDAQDPDHDPSVVSSVVSSVVSRVVSVVVVQVVCVVVVHGDQLLNVVLLLVLVCPVVVLADEQDLLGQWAAAPVQGIKGQLVSQLVCLVVVSGPPVCSVSSVDSPVNLVSCVVVVQFDWDQDPVRDTDQKFFKWWFGADPNDTDTHTGIIGGTDPVSSVSNSGNDDDHTHMDTDD

Secondary structure (DSSP, 8-state):
----SPPPIIIIIHHHHHHHHHHHTT--SSSSSTT-STTHHHHHHHHHHHHHHHHHHTS--SSTTHHHHHHHHHHHHHHTTTTHHHHHEEEEETTT-PBP-SSS-HHHHH-STT---EEEEEPSS--SSHHHHHHHHHHHHHHS-HHHHHHHTTTHHHHHHHHH-SS-SS--HHHHHHHHHHHHHHHHHHHHHHHHHHHTT-PPPHHHHHHHHHHHHHHTTSS-BSSTT-SEEEETTTEEEE-HHHHHHHHHHT-S-HHHHHHHT-HHHHHHHHHTTT-B-PEEPTTS-EES-EEEEEEEEETTEEEEEEEEEEEBPHHHHGGG-SSPPPPBEEEE--

Sequence (338 aa):
MYPQQAPDFDQQIMPIIKTVVRHMHLLPATESHHHAECMGLLTHSLDVAYRALIRAKTKTWDDELEVQWQVAAMLAGLLSDIGVPYENLWVQRSSDGQRWERKEPLSDWLSDSAIHSYHLSWKVGRVMTHKQLALSLPLAKAIISPELQSFLAPVWKVFCVALGVQGSKSQNKLQKILNQANLSSVTCSIAASCDAALSRGSMPPAWFQYLFIIESLVRSDILTVNLPDSVVFITSELGVMLDLYKISQLSKEGGVPAQYSQQLRSSRQVRQALADMDKLIPRQKPCGKLVDYWNINLQLEVDGEQVTVKRKVVRLSGVAQRMFSVDMPKPVKVEINA

Radius of gyration: 22.35 Å; Cα contacts (8 Å, |Δi|>4): 505; chains: 1; bounding box: 68×50×56 Å

Nearest PDB structures (foldseek):
  3kq5-assembly1_A-2  TM=3.767E-01  e=1.503E-06  Coxiella burnetii